Protein AF-A0A940VDZ3-F1 (afdb_monomer_lite)

Secondary structure (DSSP, 8-state):
--SHHHHHHHHHHHHHHHHHHHHHHHHHHHHHH-SBSSGGGTTS--BHHHHHHHH-S-SEEEE-TTS-EEEEEEEPBP-TTS-SS-TTHHHHHHHSTTTIIIIIHHHHHHHHHHT-EEEEEEE-TTSBEEEEEETTS-HHHHHHHHHHHHHHHHHHHHHTT--S-HHHHHHHHHHHHHHHHHHTTPPPPHHHHHHHHHHHHHHHHHHTTSS-HHHHHHHHHHHHHSSTT-----

pLDDT: mean 80.1, std 19.49, range [39.47, 98.5]

Foldseek 3Di:
DPPPVVVVVVVVVVVVVVVVLVVLVVVLLVLLQAFAQDPVVCVPDFFQVSNCVRANAAPDWDAFPVGWIKGKHWTFHHNPLSDDDDPPSVVVCVVPPPPCSVPVSVVSSVVRSVVTWMKMFTADPVRTTQFMAGLPDDLLRQLQRNLLVLLVVLLVCLVVVVDPAQLRSLVVSLVSSVSSCRRSVHDDDPQLVVLSVVSNVLRVCVRVVVDPSVVVSVVVCVQSVPGHRPDDDD

Structure (mmCIF, N/CA/C/O backbone):
data_AF-A0A940VDZ3-F1
#
_entry.id   AF-A0A940VDZ3-F1
#
loop_
_atom_site.group_PDB
_atom_site.id
_atom_site.type_symbol
_atom_site.label_atom_id
_atom_site.label_alt_id
_atom_site.label_comp_id
_atom_site.label_asym_id
_atom_site.label_entity_id
_atom_site.label_seq_id
_atom_site.pdbx_PDB_ins_code
_atom_site.Cartn_x
_atom_site.Cartn_y
_atom_site.Cartn_z
_atom_site.occupancy
_atom_site.B_iso_or_equiv
_atom_site.auth_seq_id
_atom_site.auth_comp_id
_atom_site.auth_asym_id
_atom_site.auth_atom_id
_atom_site.pdbx_PDB_model_num
ATOM 1 N N . MET A 1 1 ? -32.949 1.996 73.716 1.00 46.81 1 MET A N 1
ATOM 2 C CA . MET A 1 1 ? -32.029 1.213 72.857 1.00 46.81 1 MET A CA 1
ATOM 3 C C . MET A 1 1 ? -32.605 1.121 71.441 1.00 46.81 1 MET A C 1
ATOM 5 O O . MET A 1 1 ? -33.377 0.215 71.168 1.00 46.81 1 MET A O 1
ATOM 9 N N . LYS A 1 2 ? -32.333 2.095 70.560 1.00 49.31 2 LYS A N 1
ATOM 10 C CA . LYS A 1 2 ? -32.812 2.082 69.154 1.00 49.31 2 LYS A CA 1
ATOM 11 C C . LYS A 1 2 ? -31.815 2.691 68.151 1.00 49.31 2 LYS A C 1
ATOM 13 O O . LYS A 1 2 ? -32.083 2.701 66.961 1.00 49.31 2 LYS A O 1
ATOM 18 N N . THR A 1 3 ? -30.657 3.152 68.618 1.00 50.66 3 THR A N 1
ATOM 19 C CA . THR A 1 3 ? -29.733 4.027 67.879 1.00 50.66 3 THR A CA 1
ATOM 20 C C . THR A 1 3 ? -28.573 3.315 67.178 1.00 50.66 3 THR A C 1
ATOM 22 O O . THR A 1 3 ? -27.819 3.965 66.469 1.00 50.66 3 THR A O 1
ATOM 25 N N . THR A 1 4 ? -28.411 1.997 67.329 1.00 52.47 4 THR A N 1
ATOM 26 C CA . THR A 1 4 ? -27.250 1.265 66.782 1.00 52.47 4 THR A CA 1
ATOM 27 C C . THR A 1 4 ? -27.484 0.597 65.422 1.00 52.47 4 THR A C 1
ATOM 29 O O . THR A 1 4 ? -26.517 0.280 64.737 1.00 52.47 4 THR A O 1
ATOM 32 N N . ARG A 1 5 ? -28.738 0.398 64.981 1.00 46.31 5 ARG A N 1
ATOM 33 C CA . ARG A 1 5 ? -29.037 -0.262 63.688 1.00 46.31 5 ARG A CA 1
ATOM 34 C C . ARG A 1 5 ? -29.037 0.676 62.477 1.00 46.31 5 ARG A C 1
ATOM 36 O O . ARG A 1 5 ? -28.741 0.218 61.378 1.00 46.31 5 ARG A O 1
ATOM 43 N N . GLU A 1 6 ? -29.348 1.960 62.648 1.00 48.50 6 GLU A N 1
ATOM 44 C CA . GLU A 1 6 ? -29.371 2.918 61.528 1.00 48.50 6 GLU A CA 1
ATOM 45 C C . GLU A 1 6 ? -27.965 3.337 61.091 1.00 48.50 6 GLU A C 1
ATOM 47 O O . GLU A 1 6 ? -27.692 3.431 59.896 1.00 48.50 6 GLU A O 1
ATOM 52 N N . THR A 1 7 ? -27.032 3.466 62.034 1.00 49.00 7 THR A N 1
ATOM 53 C CA . THR A 1 7 ? -25.627 3.775 61.742 1.00 49.00 7 THR A CA 1
ATOM 54 C C . THR A 1 7 ? -24.976 2.662 60.922 1.00 49.00 7 THR A C 1
ATOM 56 O O . THR A 1 7 ? -24.326 2.936 59.919 1.00 49.00 7 THR A O 1
ATOM 59 N N . GLN A 1 8 ? -25.211 1.394 61.273 1.00 46.44 8 GLN A N 1
ATOM 60 C CA . GLN A 1 8 ? -24.611 0.242 60.585 1.00 46.44 8 GLN A CA 1
ATOM 61 C C . GLN A 1 8 ? -25.082 0.088 59.124 1.00 46.44 8 GLN A C 1
ATOM 63 O O . GLN A 1 8 ? -24.306 -0.322 58.262 1.00 46.44 8 GLN A O 1
ATOM 68 N N . ARG A 1 9 ? -26.339 0.451 58.832 1.00 49.03 9 ARG A N 1
ATOM 69 C CA . ARG A 1 9 ? -26.922 0.394 57.480 1.00 49.03 9 ARG A CA 1
ATOM 70 C C . ARG A 1 9 ? -26.403 1.518 56.578 1.00 49.03 9 ARG A C 1
ATOM 72 O O . ARG A 1 9 ? -26.206 1.287 55.389 1.00 49.03 9 ARG A O 1
ATOM 79 N N . GLY A 1 10 ? -26.129 2.691 57.155 1.00 47.88 10 GLY A N 1
ATOM 80 C CA . GLY A 1 10 ? -25.453 3.793 56.470 1.00 47.88 10 GLY A CA 1
ATOM 81 C C . GLY A 1 10 ? -24.039 3.407 56.039 1.00 47.88 10 GLY A C 1
ATOM 82 O O . GLY A 1 10 ? -23.724 3.492 54.860 1.00 47.88 10 GLY A O 1
ATOM 83 N N . TRP A 1 11 ? -23.224 2.874 56.958 1.00 43.16 11 TRP A N 1
ATOM 84 C CA . TRP A 1 11 ? -21.845 2.466 56.656 1.00 43.16 11 TRP A CA 1
ATOM 85 C C . TRP A 1 11 ? -21.749 1.405 55.550 1.00 43.16 11 TRP A C 1
ATOM 87 O O . TRP A 1 11 ? -20.891 1.522 54.681 1.00 43.16 11 TRP A O 1
ATOM 97 N N . LEU A 1 12 ? -22.640 0.409 55.529 1.00 45.97 12 LEU A N 1
ATOM 98 C CA . LEU A 1 12 ? -22.657 -0.627 54.484 1.00 45.97 12 LEU A CA 1
ATOM 99 C C . LEU A 1 12 ? -23.002 -0.077 53.091 1.00 45.97 12 LEU A C 1
ATOM 101 O O . LEU A 1 12 ? -22.416 -0.520 52.105 1.00 45.97 12 LEU A O 1
ATOM 105 N N . LEU A 1 13 ? -23.910 0.899 53.001 1.00 49.81 13 LEU A N 1
ATOM 106 C CA . LEU A 1 13 ? -24.238 1.558 51.732 1.00 49.81 13 LEU A CA 1
ATOM 107 C C . LEU A 1 13 ? -23.087 2.445 51.247 1.00 49.81 13 LEU A C 1
ATOM 109 O O . LEU A 1 13 ? -22.754 2.411 50.065 1.00 49.81 13 LEU A O 1
ATOM 113 N N . THR A 1 14 ? -22.435 3.182 52.149 1.00 51.31 14 THR A N 1
ATOM 114 C CA . THR A 1 14 ? -21.296 4.038 51.793 1.00 51.31 14 THR A CA 1
ATOM 115 C C . THR A 1 14 ? -20.082 3.210 51.372 1.00 51.31 14 THR A C 1
ATOM 117 O O . THR A 1 14 ? -19.488 3.490 50.336 1.00 51.31 14 THR A O 1
ATOM 120 N N . PHE A 1 15 ? -19.741 2.147 52.109 1.00 49.81 15 PHE A N 1
ATOM 121 C CA . PHE A 1 15 ? -18.658 1.239 51.717 1.00 49.81 15 PHE A CA 1
ATOM 122 C C . PHE A 1 15 ? -18.985 0.495 50.417 1.00 49.81 15 PHE A C 1
ATOM 124 O O . PHE A 1 15 ? -18.123 0.404 49.547 1.00 49.81 15 PHE A O 1
ATOM 131 N N . GLY A 1 16 ? -20.226 0.034 50.228 1.00 42.62 16 GLY A N 1
ATOM 132 C CA . GLY A 1 16 ? -20.662 -0.578 48.970 1.00 42.62 16 GLY A CA 1
ATOM 133 C C . GLY A 1 16 ? -20.510 0.364 47.772 1.00 42.62 16 GLY A C 1
ATOM 134 O O . GLY A 1 16 ? -19.952 -0.032 46.751 1.00 42.62 16 GLY A O 1
ATOM 135 N N . ALA A 1 17 ? -20.912 1.630 47.919 1.00 49.34 17 ALA A N 1
ATOM 136 C CA . ALA A 1 17 ? -20.766 2.650 46.881 1.00 49.34 17 ALA A CA 1
ATOM 137 C C . ALA A 1 17 ? -19.295 2.995 46.584 1.00 49.34 17 ALA A C 1
ATOM 139 O O . ALA A 1 17 ? -18.925 3.113 45.419 1.00 49.34 17 ALA A O 1
ATOM 140 N N . ILE A 1 18 ? -18.439 3.096 47.610 1.00 51.28 18 ILE A N 1
ATOM 141 C CA . ILE A 1 18 ? -16.998 3.360 47.446 1.00 51.28 18 ILE A CA 1
ATOM 142 C C . ILE A 1 18 ? -16.302 2.194 46.736 1.00 51.28 18 ILE A C 1
ATOM 144 O O . ILE A 1 18 ? -15.488 2.413 45.844 1.00 51.28 18 ILE A O 1
ATOM 148 N N . THR A 1 19 ? -16.638 0.952 47.092 1.00 48.12 19 THR A N 1
ATOM 149 C CA . THR A 1 19 ? -16.020 -0.237 46.481 1.00 48.12 19 THR A CA 1
ATOM 150 C C . THR A 1 19 ? -16.463 -0.400 45.026 1.00 48.12 19 THR A C 1
ATOM 152 O O . THR A 1 19 ? -15.643 -0.716 44.166 1.00 48.12 19 THR A O 1
ATOM 155 N N . LEU A 1 20 ? -17.737 -0.117 44.728 1.00 47.78 20 LEU A N 1
ATOM 156 C CA . LEU A 1 20 ? -18.254 -0.097 43.361 1.00 47.78 20 LEU A CA 1
ATOM 157 C C . LEU A 1 20 ? -17.585 1.013 42.537 1.00 47.78 20 LEU A C 1
ATOM 159 O O . LEU A 1 20 ? -17.135 0.755 41.427 1.00 47.78 20 LEU A O 1
ATOM 163 N N . ALA A 1 21 ? -17.438 2.218 43.094 1.00 50.31 21 ALA A N 1
ATOM 164 C CA . ALA A 1 21 ? -16.750 3.323 42.429 1.00 50.31 21 ALA A CA 1
ATOM 165 C C . ALA A 1 21 ? -15.261 3.022 42.177 1.00 50.31 21 ALA A C 1
ATOM 167 O O . ALA A 1 21 ? -14.766 3.313 41.094 1.00 50.31 21 ALA A O 1
ATOM 168 N N . ALA A 1 22 ? -14.562 2.386 43.124 1.00 51.16 22 ALA A N 1
ATOM 169 C CA . ALA A 1 22 ? -13.157 1.997 42.975 1.00 51.16 22 ALA A CA 1
ATOM 170 C C . ALA A 1 22 ? -12.951 0.863 41.953 1.00 51.16 22 ALA A C 1
ATOM 172 O O . ALA A 1 22 ? -11.985 0.875 41.193 1.00 51.16 22 ALA A O 1
ATOM 173 N N . ALA A 1 23 ? -13.866 -0.110 41.901 1.00 51.00 23 ALA A N 1
ATOM 174 C CA . ALA A 1 23 ? -13.823 -1.176 40.902 1.00 51.00 23 ALA A CA 1
ATOM 175 C C . ALA A 1 23 ? -14.130 -0.641 39.491 1.00 51.00 23 ALA A C 1
ATOM 177 O O . ALA A 1 23 ? -13.431 -0.973 38.532 1.00 51.00 23 ALA A O 1
ATOM 178 N N . VAL A 1 24 ? -15.130 0.239 39.367 1.00 52.34 24 VAL A N 1
ATOM 179 C CA . VAL A 1 24 ? -15.489 0.879 38.093 1.00 52.34 24 VAL A CA 1
ATOM 180 C C . VAL A 1 24 ? -14.385 1.837 37.631 1.00 52.34 24 VAL A C 1
ATOM 182 O O . VAL A 1 24 ? -14.063 1.850 36.442 1.00 52.34 24 VAL A O 1
ATOM 185 N N . SER A 1 25 ? -13.738 2.580 38.537 1.00 54.56 25 SER A N 1
ATOM 186 C CA . SER A 1 25 ? -12.631 3.479 38.182 1.00 54.56 25 SER A CA 1
ATOM 187 C C . SER A 1 25 ? -11.364 2.719 37.774 1.00 54.56 25 SER A C 1
ATOM 189 O O . SER A 1 25 ? -10.735 3.083 36.781 1.00 54.56 25 SER A O 1
ATOM 191 N N . GLY A 1 26 ? -11.031 1.612 38.450 1.00 53.75 26 GLY A N 1
ATOM 192 C CA . GLY A 1 26 ? -9.879 0.769 38.110 1.00 53.75 26 GLY A CA 1
ATOM 193 C C . GLY A 1 26 ? -9.980 0.145 36.714 1.00 53.75 26 GLY A C 1
ATOM 194 O O . GLY A 1 26 ? -9.047 0.251 35.916 1.00 53.75 26 GLY A O 1
ATOM 195 N N . CYS A 1 27 ? -11.133 -0.441 36.373 1.00 56.62 27 CYS A N 1
ATOM 196 C CA . CYS A 1 27 ? -11.377 -0.978 35.031 1.00 56.62 27 CYS A CA 1
ATOM 197 C C . CYS A 1 27 ? -11.412 0.125 33.963 1.00 56.62 27 CYS A C 1
ATOM 199 O O . CYS A 1 27 ? -10.853 -0.054 32.882 1.00 56.62 27 CYS A O 1
ATOM 201 N N . SER A 1 28 ? -11.999 1.285 34.273 1.00 57.34 28 SER A N 1
ATOM 202 C CA . SER A 1 28 ? -12.037 2.429 33.352 1.00 57.34 28 SER A CA 1
ATOM 203 C C . SER A 1 28 ? -10.639 2.964 33.049 1.00 57.34 28 SER A C 1
ATOM 205 O O . SER A 1 28 ? -10.342 3.293 31.903 1.00 57.34 28 SER A O 1
ATOM 207 N N . MET A 1 29 ? -9.750 3.000 34.045 1.00 59.09 29 MET A N 1
ATOM 208 C CA . MET A 1 29 ? -8.377 3.466 33.862 1.00 59.09 29 MET A CA 1
ATOM 209 C C . MET A 1 29 ? -7.524 2.474 33.062 1.00 59.09 29 MET A C 1
ATOM 211 O O . MET A 1 29 ? -6.702 2.905 32.256 1.00 59.09 29 MET A O 1
ATOM 215 N N . LEU A 1 30 ? -7.735 1.163 33.230 1.00 62.47 30 LEU A N 1
ATOM 216 C CA . LEU A 1 30 ? -7.099 0.143 32.386 1.00 62.47 30 LEU A CA 1
ATOM 217 C C . LEU A 1 30 ? -7.554 0.261 30.927 1.00 62.47 30 LEU A C 1
ATOM 219 O O . LEU A 1 30 ? -6.720 0.237 30.027 1.00 62.47 30 LEU A O 1
ATOM 223 N N . ILE A 1 31 ? -8.852 0.470 30.692 1.00 62.66 31 ILE A N 1
ATOM 224 C CA . ILE A 1 31 ? -9.397 0.689 29.345 1.00 62.66 31 ILE A CA 1
ATOM 225 C C . ILE A 1 31 ? -8.828 1.975 28.736 1.00 62.66 31 ILE A C 1
ATOM 227 O O . ILE A 1 31 ? -8.393 1.967 27.589 1.00 62.66 31 ILE A O 1
ATOM 231 N N . ALA A 1 32 ? -8.762 3.062 29.502 1.00 60.66 32 ALA A N 1
ATOM 232 C CA . ALA A 1 32 ? -8.282 4.348 29.008 1.00 60.66 32 ALA A CA 1
ATOM 233 C C . ALA A 1 32 ? -6.757 4.381 28.749 1.00 60.66 32 ALA A C 1
ATOM 235 O O . ALA A 1 32 ? -6.287 5.220 27.981 1.00 60.66 32 ALA A O 1
ATOM 236 N N . LYS A 1 33 ? -5.989 3.465 29.362 1.00 64.12 33 LYS A N 1
ATOM 237 C CA . LYS A 1 33 ? -4.564 3.218 29.062 1.00 64.12 33 LYS A CA 1
ATOM 238 C C . LYS A 1 33 ? -4.334 2.205 27.942 1.00 64.12 33 LYS A C 1
ATOM 240 O O . LYS A 1 33 ? -3.216 2.124 27.448 1.00 64.12 33 LYS A O 1
ATOM 245 N N . SER A 1 34 ? -5.344 1.416 27.586 1.00 68.19 34 SER A N 1
ATOM 246 C CA . SER A 1 34 ? -5.225 0.403 26.538 1.00 68.19 34 SER A CA 1
ATOM 247 C C . SER A 1 34 ? -5.291 1.031 25.146 1.00 68.19 34 SER A C 1
ATOM 249 O O . SER A 1 34 ? -6.009 2.011 24.942 1.00 68.19 34 SER A O 1
ATOM 251 N N . GLY A 1 35 ? -4.578 0.436 24.191 1.00 80.81 35 GLY A N 1
ATOM 252 C CA . GLY A 1 35 ? -4.544 0.892 22.805 1.00 80.81 35 GLY A CA 1
ATOM 253 C C . GLY A 1 35 ? -3.261 1.633 22.442 1.00 80.81 35 GLY A C 1
ATOM 254 O O . GLY A 1 35 ? -2.276 1.586 23.176 1.00 80.81 35 GLY A O 1
ATOM 255 N N . ILE A 1 36 ? -3.288 2.297 21.289 1.00 85.50 36 ILE A N 1
ATOM 256 C CA . ILE A 1 36 ? -2.129 3.009 20.739 1.00 85.50 36 ILE A CA 1
ATOM 257 C C . ILE A 1 36 ? -2.115 4.478 21.156 1.00 85.50 36 ILE A C 1
ATOM 259 O O . ILE A 1 36 ? -3.165 5.118 21.258 1.00 85.50 36 ILE A O 1
ATOM 263 N N . SER A 1 37 ? -0.923 5.033 21.351 1.00 80.69 37 SER A N 1
ATOM 264 C CA . SER A 1 37 ? -0.743 6.443 21.724 1.00 80.69 37 SER A CA 1
ATOM 265 C C . SER A 1 37 ? -0.913 7.397 20.536 1.00 80.69 37 SER A C 1
ATOM 267 O O . SER A 1 37 ? -1.275 8.562 20.706 1.00 80.69 37 SER A O 1
ATOM 269 N N . SER A 1 38 ? -0.662 6.905 19.320 1.00 81.88 38 SER A N 1
ATOM 270 C CA . SER A 1 38 ? -0.773 7.666 18.078 1.00 81.88 38 SER A CA 1
ATOM 271 C C . SER A 1 38 ? -0.944 6.742 16.874 1.00 81.88 38 SER A C 1
ATOM 273 O O . SER A 1 38 ? -0.575 5.572 16.924 1.00 81.88 38 SER A O 1
ATOM 275 N N . VAL A 1 39 ? -1.463 7.285 15.768 1.00 82.06 39 VAL A N 1
ATOM 276 C CA . VAL A 1 39 ? -1.636 6.546 14.503 1.00 82.06 39 VAL A CA 1
ATOM 277 C C . VAL A 1 39 ? -0.301 6.011 13.970 1.00 82.06 39 VAL A C 1
ATOM 279 O O . VAL A 1 39 ? -0.274 4.9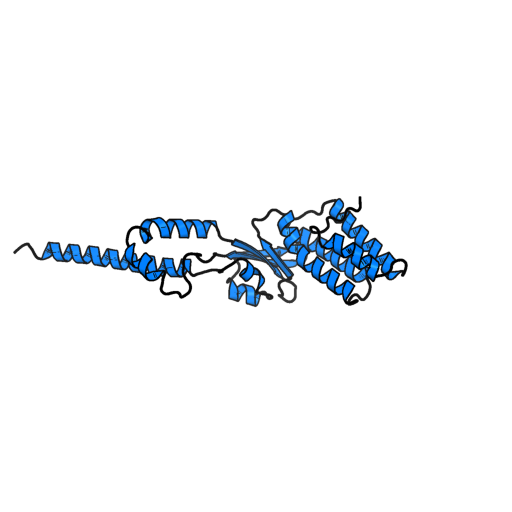14 13.434 1.00 82.06 39 VAL A O 1
ATOM 282 N N . GLY A 1 40 ? 0.821 6.700 14.209 1.00 85.88 40 GLY A N 1
ATOM 283 C CA . GLY A 1 40 ? 2.142 6.237 13.764 1.00 85.88 40 GLY A CA 1
ATOM 284 C C . GLY A 1 40 ? 2.651 4.966 14.458 1.00 85.88 40 GLY A C 1
ATOM 285 O O . GLY A 1 40 ? 3.678 4.423 14.066 1.00 85.88 40 GLY A O 1
ATOM 286 N N . GLU A 1 41 ? 1.976 4.466 15.499 1.00 88.38 41 GLU A N 1
ATOM 287 C CA . GLU A 1 41 ? 2.290 3.148 16.069 1.00 88.38 41 GLU A CA 1
ATOM 288 C C . GLU A 1 41 ? 1.766 1.989 15.213 1.00 88.38 41 GLU A C 1
ATOM 290 O O . GLU A 1 41 ? 2.286 0.882 15.324 1.00 88.38 41 GLU A O 1
ATOM 295 N N . ILE A 1 42 ? 0.785 2.249 14.343 1.00 91.06 42 ILE A N 1
ATOM 296 C CA . ILE A 1 42 ? 0.163 1.263 13.444 1.00 91.06 42 ILE A CA 1
ATOM 297 C C . ILE A 1 42 ? 1.155 0.791 12.378 1.00 91.06 42 ILE A C 1
ATOM 299 O O . ILE A 1 42 ? 1.131 -0.379 12.000 1.00 91.06 42 ILE A O 1
ATOM 303 N N . ASP A 1 43 ? 2.063 1.675 11.959 1.00 90.19 43 ASP A N 1
ATOM 304 C CA . ASP A 1 43 ? 3.053 1.417 10.908 1.00 90.19 43 ASP A CA 1
ATOM 305 C C . ASP A 1 43 ? 4.324 0.711 11.414 1.00 90.19 43 ASP A C 1
ATOM 307 O O . ASP A 1 43 ? 5.184 0.340 10.618 1.00 90.19 43 ASP A O 1
ATOM 311 N N . LYS A 1 44 ? 4.492 0.544 12.735 1.00 92.56 44 LYS A N 1
ATOM 312 C CA . LYS A 1 44 ? 5.724 -0.027 13.311 1.00 92.56 44 LYS A CA 1
ATOM 313 C C . LYS A 1 44 ? 5.893 -1.527 13.040 1.00 92.56 44 LYS A C 1
ATOM 315 O O . LYS A 1 44 ? 7.017 -1.914 12.722 1.00 92.56 44 LYS A O 1
ATOM 320 N N . PRO A 1 45 ? 4.860 -2.378 13.194 1.00 94.62 45 PRO A N 1
ATOM 321 C CA . PRO A 1 45 ? 5.000 -3.809 12.950 1.00 94.62 45 PRO A CA 1
ATOM 322 C C . PRO A 1 45 ? 5.244 -4.111 11.470 1.00 94.62 45 PRO A C 1
ATOM 324 O O . PRO A 1 45 ? 4.515 -3.635 10.601 1.00 94.62 45 PRO A O 1
ATOM 327 N N . GLN A 1 46 ? 6.233 -4.951 11.186 1.00 96.25 46 GLN A N 1
ATOM 328 C CA . GLN A 1 46 ? 6.656 -5.304 9.828 1.00 96.25 46 GLN A CA 1
ATOM 329 C C . GLN A 1 46 ? 6.312 -6.745 9.450 1.00 96.25 46 GLN A C 1
ATOM 331 O O . GLN A 1 46 ? 6.366 -7.105 8.273 1.00 96.25 46 GLN A O 1
ATOM 336 N N . THR A 1 47 ? 5.928 -7.576 10.420 1.00 97.75 47 THR A N 1
ATOM 337 C CA . THR A 1 47 ? 5.520 -8.969 10.197 1.00 97.75 47 THR A CA 1
ATOM 338 C C . THR A 1 47 ? 4.146 -9.250 10.790 1.00 97.75 47 THR A C 1
ATOM 340 O O . THR A 1 47 ? 3.705 -8.592 11.732 1.00 97.75 47 THR A O 1
ATOM 343 N N . ARG A 1 48 ? 3.450 -10.268 10.280 1.00 97.50 48 ARG A N 1
ATOM 344 C CA . ARG A 1 48 ? 2.156 -10.697 10.826 1.00 97.50 48 ARG A CA 1
ATOM 345 C C . ARG A 1 48 ? 2.229 -11.082 12.302 1.00 97.50 48 ARG A C 1
ATOM 347 O O . ARG A 1 48 ? 1.297 -10.795 13.049 1.00 97.50 48 ARG A O 1
ATOM 354 N N . ALA A 1 49 ? 3.332 -11.701 12.724 1.00 97.50 49 ALA A N 1
ATOM 355 C CA . ALA A 1 49 ? 3.565 -12.037 14.124 1.00 97.50 49 ALA A CA 1
ATOM 356 C C . ALA A 1 49 ? 3.644 -10.773 14.995 1.00 97.50 49 ALA A C 1
ATOM 358 O O . ALA A 1 49 ? 2.942 -10.691 15.998 1.00 97.50 49 ALA A O 1
ATOM 359 N N . GLU A 1 50 ? 4.406 -9.762 14.568 1.00 97.25 50 GLU A N 1
ATOM 360 C CA . GLU A 1 50 ? 4.501 -8.476 15.272 1.00 97.25 50 GLU A CA 1
ATOM 361 C C . GLU A 1 50 ? 3.160 -7.732 15.300 1.00 97.25 50 GLU A C 1
ATOM 363 O O . GLU A 1 50 ? 2.804 -7.149 16.320 1.00 97.25 50 GLU A O 1
ATOM 368 N N . VAL A 1 51 ? 2.375 -7.775 14.214 1.00 96.56 51 VAL A N 1
ATOM 369 C CA . VAL A 1 51 ? 1.027 -7.173 14.184 1.00 96.56 51 VAL A CA 1
ATOM 370 C C . VAL A 1 51 ? 0.122 -7.837 15.227 1.00 96.56 51 VAL A C 1
ATOM 372 O O . VAL A 1 51 ? -0.615 -7.150 15.934 1.00 96.56 51 VAL A O 1
ATOM 375 N N . ARG A 1 52 ? 0.178 -9.167 15.354 1.00 96.50 52 ARG A N 1
ATOM 376 C CA . ARG A 1 52 ? -0.599 -9.915 16.355 1.00 96.50 52 ARG A CA 1
ATOM 377 C C . ARG A 1 52 ? -0.114 -9.679 17.778 1.00 96.50 52 ARG A C 1
ATOM 379 O O . ARG A 1 52 ? -0.937 -9.583 18.680 1.00 96.50 52 ARG A O 1
ATOM 386 N N . GLU A 1 53 ? 1.192 -9.556 17.984 1.00 94.19 53 GLU A N 1
ATOM 387 C CA . GLU A 1 53 ? 1.756 -9.187 19.283 1.00 94.19 53 GLU A CA 1
ATOM 388 C C . GLU A 1 53 ? 1.314 -7.775 19.696 1.00 94.19 53 GLU A C 1
ATOM 390 O O . GLU A 1 53 ? 0.896 -7.565 20.834 1.00 94.19 53 GLU A O 1
ATOM 395 N N . ALA A 1 54 ? 1.342 -6.822 18.760 1.00 92.06 54 ALA A N 1
ATOM 396 C CA . ALA A 1 54 ? 1.001 -5.428 19.020 1.00 92.06 54 ALA A CA 1
ATOM 397 C C . ALA A 1 54 ? -0.508 -5.195 19.205 1.00 92.06 54 ALA A C 1
ATOM 399 O O . ALA A 1 54 ? -0.909 -4.401 20.058 1.00 92.06 54 ALA A O 1
ATOM 400 N N . PHE A 1 55 ? -1.351 -5.858 18.407 1.00 93.44 55 PHE A N 1
ATOM 401 C CA . PHE A 1 55 ? -2.780 -5.529 18.303 1.00 93.44 55 PHE A CA 1
ATOM 402 C C . PHE A 1 55 ? -3.726 -6.704 18.572 1.00 93.44 55 PHE A C 1
ATOM 404 O O . PHE A 1 55 ? -4.941 -6.521 18.532 1.00 93.44 55 PHE A O 1
ATOM 411 N N . GLY A 1 56 ? -3.199 -7.892 18.869 1.00 93.75 56 GLY A N 1
ATOM 412 C CA . GLY A 1 56 ? -3.978 -9.101 19.116 1.00 93.75 56 GLY A CA 1
ATOM 413 C C . GLY A 1 56 ? -4.419 -9.842 17.850 1.00 93.75 56 GLY A C 1
ATOM 414 O O . GLY A 1 56 ? -4.032 -9.533 16.713 1.00 93.75 56 GLY A O 1
ATOM 415 N N . GLU A 1 57 ? -5.246 -10.865 18.063 1.00 96.12 57 GLU A N 1
ATOM 416 C CA . GLU A 1 57 ? -5.862 -11.636 16.982 1.00 96.12 57 GLU A CA 1
ATOM 417 C C . GLU A 1 57 ? -6.772 -10.750 16.114 1.00 96.12 57 GLU A C 1
ATOM 419 O O . GLU A 1 57 ? -7.345 -9.777 16.612 1.00 96.12 57 GLU A O 1
ATOM 424 N N . PRO A 1 58 ? -6.878 -11.040 14.807 1.00 96.88 58 PRO A N 1
ATOM 425 C CA . PRO A 1 58 ? -7.683 -10.233 13.904 1.00 96.88 58 PRO A CA 1
ATOM 426 C C . PRO A 1 58 ? -9.181 -10.366 14.195 1.00 96.88 58 PRO A C 1
ATOM 428 O O . PRO A 1 58 ? -9.659 -11.444 14.548 1.00 96.88 58 PRO A O 1
ATOM 431 N N . ASP A 1 59 ? -9.930 -9.284 13.972 1.00 96.69 59 ASP A N 1
ATOM 432 C CA . ASP A 1 59 ? -11.399 -9.310 14.029 1.00 96.69 59 ASP A CA 1
ATOM 433 C C . ASP A 1 59 ? -11.973 -10.103 12.846 1.00 96.69 59 ASP A C 1
ATOM 435 O O . ASP A 1 59 ? -12.980 -10.798 12.962 1.00 96.69 59 ASP A O 1
ATOM 439 N N . GLU A 1 60 ? -11.317 -9.984 11.691 1.00 97.56 60 GLU A N 1
ATOM 440 C CA . GLU A 1 60 ? -11.701 -10.621 10.438 1.00 97.56 60 GLU A CA 1
ATOM 441 C C . GLU A 1 60 ? -10.442 -10.968 9.641 1.00 97.56 60 GLU A C 1
ATOM 443 O O . GLU A 1 60 ? -9.474 -10.202 9.605 1.00 97.56 60 GLU A O 1
ATOM 448 N N . THR A 1 61 ? -10.455 -12.132 8.997 1.00 97.69 61 THR A N 1
ATOM 449 C CA . THR A 1 61 ? -9.428 -12.547 8.038 1.00 97.69 61 THR A CA 1
ATOM 450 C C . THR A 1 61 ? -10.096 -12.808 6.700 1.00 97.69 61 THR A C 1
ATOM 452 O O . THR A 1 61 ? -11.064 -13.562 6.631 1.00 97.69 61 THR A O 1
ATOM 455 N N . ASP A 1 62 ? -9.563 -12.192 5.655 1.00 97.06 62 ASP A N 1
ATOM 456 C CA . ASP A 1 62 ? -10.044 -12.282 4.282 1.00 97.06 62 ASP A CA 1
ATOM 457 C C . ASP A 1 62 ? -8.863 -12.568 3.341 1.00 97.06 62 ASP A C 1
ATOM 459 O O . ASP A 1 62 ? -7.703 -12.650 3.765 1.00 97.06 62 ASP A O 1
ATOM 463 N N . THR A 1 63 ? -9.141 -12.767 2.059 1.00 97.19 63 THR A N 1
ATOM 464 C CA . THR A 1 63 ? -8.123 -13.041 1.042 1.00 97.19 63 THR A CA 1
ATOM 465 C C . THR A 1 63 ? -8.338 -12.144 -0.172 1.00 97.19 63 THR A C 1
ATOM 467 O O . THR A 1 63 ? -9.416 -12.116 -0.761 1.00 97.19 63 THR A O 1
ATOM 470 N N . CYS A 1 64 ? -7.295 -11.409 -0.561 1.00 96.12 64 CYS A N 1
ATOM 471 C CA . CYS A 1 64 ? -7.272 -10.650 -1.806 1.00 96.12 64 CYS A CA 1
ATOM 472 C C . CYS A 1 64 ? -7.503 -11.587 -3.016 1.00 96.12 64 CYS A C 1
ATOM 474 O O . CYS A 1 64 ? -7.166 -12.772 -2.954 1.00 96.12 64 CYS A O 1
ATOM 476 N N . PRO A 1 65 ? -7.957 -11.077 -4.176 1.00 95.75 65 PRO A N 1
ATOM 477 C CA . PRO A 1 65 ? -8.092 -11.887 -5.393 1.00 95.75 65 PRO A CA 1
ATOM 478 C C . PRO A 1 65 ? -6.790 -12.555 -5.874 1.00 95.75 65 PRO A C 1
ATOM 480 O O . PRO A 1 65 ? -6.839 -13.558 -6.580 1.00 95.75 65 PRO A O 1
ATOM 483 N N . ASP A 1 66 ? -5.632 -12.006 -5.500 1.00 93.12 66 ASP A N 1
ATOM 484 C CA . ASP A 1 66 ? -4.296 -12.541 -5.798 1.00 93.12 66 ASP A CA 1
ATOM 485 C C . ASP A 1 66 ? -3.808 -13.592 -4.775 1.00 93.12 66 ASP A C 1
ATOM 487 O O . ASP A 1 66 ? -2.691 -14.093 -4.892 1.00 93.12 66 ASP A O 1
ATOM 491 N N . GLY A 1 67 ? -4.637 -13.949 -3.786 1.00 96.25 67 GLY A N 1
ATOM 492 C CA . GLY A 1 67 ? -4.338 -14.952 -2.761 1.00 96.25 67 GLY A CA 1
ATOM 493 C C . GLY A 1 67 ? -3.667 -14.410 -1.495 1.00 96.25 67 GLY A C 1
ATOM 494 O O . GLY A 1 67 ? -3.396 -15.190 -0.582 1.00 96.25 67 GLY A O 1
ATOM 495 N N . ARG A 1 68 ? -3.394 -13.102 -1.403 1.00 97.25 68 ARG A N 1
ATOM 496 C CA . ARG A 1 68 ? -2.786 -12.501 -0.203 1.00 97.25 68 ARG A CA 1
ATOM 497 C C . ARG A 1 68 ? -3.755 -12.447 0.965 1.00 97.25 68 ARG A C 1
ATOM 499 O O . ARG A 1 68 ? -4.940 -12.173 0.794 1.00 97.25 68 ARG A O 1
ATOM 506 N N . ILE A 1 69 ? -3.226 -12.653 2.165 1.00 97.88 69 ILE A N 1
ATOM 507 C CA . ILE A 1 69 ? -4.008 -12.597 3.399 1.00 97.88 69 ILE A CA 1
ATOM 508 C C . ILE A 1 69 ? -4.235 -11.136 3.780 1.00 97.88 69 ILE A C 1
ATOM 510 O O . ILE A 1 69 ? -3.294 -10.339 3.806 1.00 97.88 69 ILE A O 1
ATOM 514 N N . VAL A 1 70 ? -5.480 -10.815 4.126 1.00 98.12 70 VAL A N 1
ATOM 515 C CA . VAL A 1 70 ? -5.884 -9.519 4.672 1.00 98.12 70 VAL A CA 1
ATOM 516 C C . VAL A 1 70 ? -6.429 -9.740 6.073 1.00 98.12 70 VAL A C 1
ATOM 518 O O . VAL A 1 70 ? -7.396 -10.475 6.252 1.00 98.12 70 VAL A O 1
ATOM 521 N N . GLU A 1 71 ? -5.845 -9.093 7.074 1.00 98.50 71 GLU A N 1
ATOM 522 C CA . GLU A 1 71 ? -6.371 -9.128 8.441 1.00 98.50 71 GLU A CA 1
ATOM 523 C C . GLU A 1 71 ? -6.854 -7.747 8.867 1.00 98.50 71 GLU A C 1
ATOM 525 O O . GLU A 1 71 ? -6.101 -6.773 8.808 1.00 98.50 71 GLU A O 1
ATOM 530 N N . ARG A 1 72 ? -8.103 -7.670 9.334 1.00 97.94 72 ARG A N 1
ATOM 531 C CA . ARG A 1 72 ? -8.730 -6.430 9.804 1.00 97.94 72 ARG A CA 1
ATOM 532 C C . ARG A 1 72 ? -8.766 -6.385 11.321 1.00 97.94 72 ARG A C 1
ATOM 534 O O . ARG A 1 72 ? -8.991 -7.404 11.976 1.00 97.94 72 ARG A O 1
ATOM 541 N N . ARG A 1 73 ? -8.548 -5.192 11.873 1.00 96.38 73 ARG A N 1
ATOM 542 C CA . ARG A 1 73 ? -8.571 -4.943 13.317 1.00 96.38 73 ARG A CA 1
ATOM 543 C C . ARG A 1 73 ? -9.205 -3.610 13.661 1.00 96.38 73 ARG A C 1
ATOM 545 O O . ARG A 1 73 ? -9.023 -2.606 12.968 1.00 96.38 73 ARG A O 1
ATOM 552 N N . THR A 1 74 ? -9.867 -3.616 14.804 1.00 94.81 74 THR A N 1
ATOM 553 C CA . THR A 1 74 ? -10.459 -2.470 15.469 1.00 94.81 74 THR A CA 1
ATOM 554 C C . THR A 1 74 ? -9.587 -2.090 16.657 1.00 94.81 74 THR A C 1
ATOM 556 O O . THR A 1 74 ? -9.611 -2.721 17.713 1.00 94.81 74 THR A O 1
ATOM 559 N N . ILE A 1 75 ? -8.813 -1.027 16.492 1.00 91.62 75 ILE A N 1
ATOM 560 C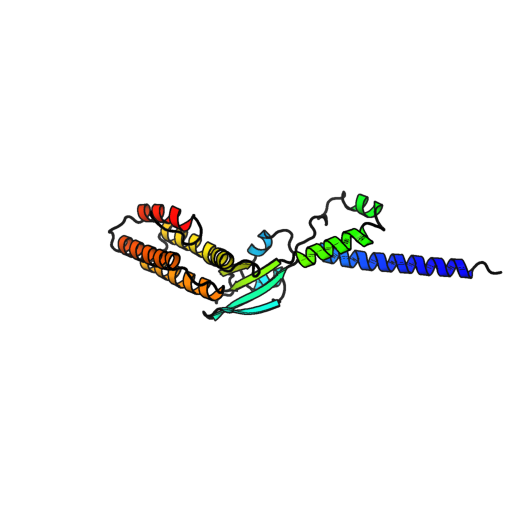 CA . ILE A 1 75 ? -7.807 -0.593 17.453 1.00 91.62 75 ILE A CA 1
ATOM 561 C C . ILE A 1 75 ? -8.339 0.591 18.249 1.00 91.62 75 ILE A C 1
ATOM 563 O O . ILE A 1 75 ? -8.823 1.582 17.701 1.00 91.62 75 ILE A O 1
ATOM 567 N N . ARG A 1 76 ? -8.231 0.501 19.574 1.00 87.50 76 ARG A N 1
ATOM 568 C CA . ARG A 1 76 ? -8.519 1.630 20.459 1.00 87.50 76 ARG A CA 1
ATOM 569 C C . ARG A 1 76 ? -7.362 2.619 20.448 1.00 87.50 76 ARG A C 1
ATOM 571 O O . ARG A 1 76 ? -6.199 2.223 20.483 1.00 87.50 76 ARG A O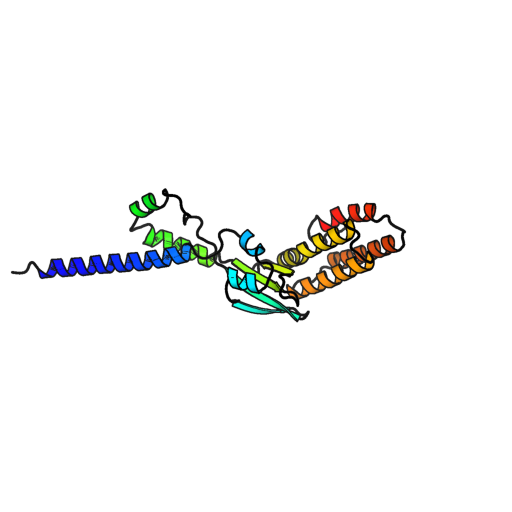 1
ATOM 578 N N . GLN A 1 77 ? -7.693 3.904 20.455 1.00 81.31 77 GLN A N 1
ATOM 579 C CA . GLN A 1 77 ? -6.730 4.947 20.786 1.00 81.31 77 GLN A CA 1
ATOM 580 C C . GLN A 1 77 ? -6.697 5.156 22.296 1.00 81.31 77 GLN A C 1
ATOM 582 O O . GLN A 1 77 ? -7.740 5.168 22.958 1.00 81.31 77 GLN A O 1
ATOM 587 N N . GLN A 1 78 ? -5.494 5.352 22.827 1.00 78.56 78 GLN A N 1
ATOM 588 C CA . GLN A 1 78 ? -5.302 5.720 24.216 1.00 78.56 78 GLN A CA 1
ATOM 589 C C . GLN A 1 78 ? -5.948 7.086 24.483 1.00 78.56 78 GLN A C 1
ATOM 591 O O . GLN A 1 78 ? -5.881 8.016 23.675 1.00 78.56 78 GLN A O 1
ATOM 596 N N . ALA A 1 79 ? -6.537 7.231 25.665 1.00 68.06 79 ALA A N 1
ATOM 597 C CA . ALA A 1 79 ? -7.022 8.512 26.135 1.00 68.06 79 ALA A CA 1
ATOM 598 C C . ALA A 1 79 ? -5.877 9.523 26.281 1.00 68.06 79 ALA A C 1
ATOM 600 O O . ALA A 1 79 ? -5.028 9.375 27.157 1.00 68.06 79 ALA A O 1
ATOM 601 N N . SER A 1 80 ? -5.895 10.602 25.496 1.00 64.19 80 SER A N 1
ATOM 602 C CA . SER A 1 80 ? -4.865 11.655 25.547 1.00 64.19 80 SER A CA 1
ATOM 603 C C . SER A 1 80 ? -4.749 12.353 26.910 1.00 64.19 80 SER A C 1
ATOM 605 O O . SER A 1 80 ? -3.697 12.886 27.249 1.00 64.19 80 SER A O 1
ATOM 607 N N . TRP A 1 81 ? -5.816 12.332 27.715 1.00 60.91 81 TRP A N 1
ATOM 608 C CA . TRP A 1 81 ? -5.842 12.877 29.077 1.00 60.91 81 TRP A CA 1
ATOM 609 C C . TRP A 1 81 ? -5.356 11.886 30.145 1.00 60.91 81 TRP A C 1
ATOM 611 O O . TRP A 1 81 ? -5.207 12.262 31.309 1.00 60.91 81 TRP A O 1
ATOM 621 N N . VAL A 1 82 ? -5.100 10.624 29.786 1.00 57.75 82 VAL A N 1
ATOM 622 C CA . VAL A 1 82 ? -4.529 9.639 30.706 1.00 57.75 82 VAL A CA 1
ATOM 623 C C . VAL A 1 82 ? -3.017 9.788 30.706 1.00 57.75 82 VAL A C 1
ATOM 625 O O . VAL A 1 82 ? -2.296 9.240 29.877 1.00 57.75 82 VAL A O 1
ATOM 628 N N . CYS A 1 83 ? -2.549 10.567 31.674 1.00 53.25 83 CYS A N 1
ATOM 629 C CA . CYS A 1 83 ? -1.156 10.955 31.806 1.00 53.25 83 CYS A CA 1
ATOM 630 C C . CYS A 1 83 ? -0.252 9.728 32.006 1.00 53.25 83 CYS A C 1
ATOM 632 O O . CYS A 1 83 ? -0.366 8.990 32.992 1.00 53.25 83 CYS A O 1
ATOM 634 N N . GLN A 1 84 ? 0.679 9.530 31.073 1.00 45.66 84 GLN A N 1
ATOM 635 C CA . GLN A 1 84 ? 1.812 8.630 31.242 1.00 45.66 84 GLN A CA 1
ATOM 636 C C . GLN A 1 84 ? 2.837 9.315 32.168 1.00 45.66 84 GLN A C 1
ATOM 638 O O . GLN A 1 84 ? 3.706 10.055 31.728 1.00 45.66 84 GLN A O 1
ATOM 643 N N . GLY A 1 85 ? 2.708 9.120 33.482 1.00 45.50 85 GLY A N 1
ATOM 644 C CA . GLY A 1 85 ? 3.846 9.259 34.400 1.00 45.50 85 GLY A CA 1
ATOM 645 C C . GLY A 1 85 ? 4.241 10.649 34.924 1.00 45.50 85 GLY A C 1
ATOM 646 O O . GLY A 1 85 ? 5.311 10.742 35.517 1.00 45.50 85 GLY A O 1
ATOM 647 N N . SER A 1 86 ? 3.429 11.707 34.813 1.00 39.47 86 SER A N 1
ATOM 648 C CA . SER A 1 86 ? 3.708 12.974 35.520 1.00 39.47 86 SER A CA 1
ATOM 649 C C . SER A 1 86 ? 2.745 13.214 36.688 1.00 39.47 86 SER A C 1
ATOM 651 O O . SER A 1 86 ? 1.525 13.071 36.586 1.00 39.47 86 SER A O 1
ATOM 653 N N . SER A 1 87 ? 3.320 13.589 37.827 1.00 43.66 87 SER A N 1
ATOM 654 C CA . SER A 1 87 ? 2.708 13.828 39.142 1.00 43.66 87 SER A CA 1
ATOM 655 C C . SER A 1 87 ? 1.637 14.935 39.196 1.00 43.66 87 SER A C 1
ATOM 657 O O . SER A 1 87 ? 1.154 15.250 40.277 1.00 43.66 87 SER A O 1
ATOM 659 N N . GLY A 1 88 ? 1.228 15.512 38.059 1.00 42.59 88 GLY A N 1
ATOM 660 C CA . GLY A 1 88 ? 0.294 16.643 37.996 1.00 42.59 88 GLY A CA 1
ATOM 661 C C . GLY A 1 88 ? -1.176 16.281 37.757 1.00 42.59 88 GLY A C 1
ATOM 662 O O . GLY A 1 88 ? -2.059 17.046 38.134 1.00 42.59 88 GLY A O 1
ATOM 663 N N . CYS A 1 89 ? -1.480 15.121 37.165 1.00 48.38 89 CYS A N 1
ATOM 664 C CA . CYS A 1 89 ? -2.870 14.780 36.815 1.00 48.38 89 CYS A CA 1
ATOM 665 C C . CYS A 1 89 ? -3.646 14.126 37.969 1.00 48.38 89 CYS A C 1
ATOM 667 O O . CYS A 1 89 ? -4.869 14.243 38.043 1.00 48.38 89 CYS A O 1
ATOM 669 N N . GLY A 1 90 ? -2.942 13.471 38.898 1.00 45.75 90 GLY A N 1
ATOM 670 C CA . GLY A 1 90 ? -3.556 12.791 40.040 1.00 45.75 90 GLY A CA 1
ATOM 671 C C . GLY A 1 90 ? -4.213 13.750 41.035 1.00 45.75 90 GLY A C 1
ATOM 672 O O . GLY A 1 90 ? -5.257 13.428 41.587 1.00 45.75 90 GLY A O 1
ATOM 673 N N . GLU A 1 91 ? -3.662 14.950 41.229 1.00 44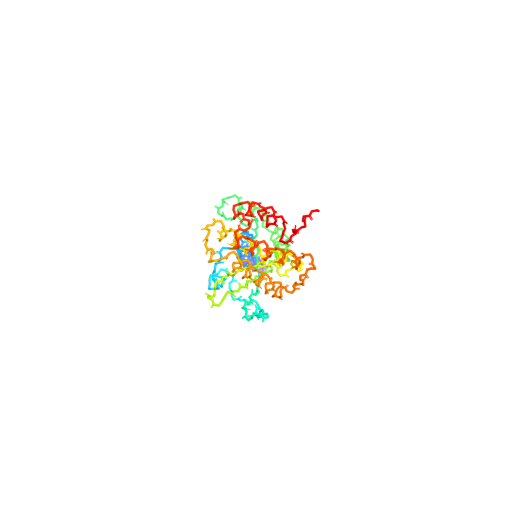.62 91 GLU A N 1
ATOM 674 C CA . GLU A 1 91 ? -4.128 15.867 42.279 1.00 44.62 91 GLU A CA 1
ATOM 675 C C . GLU A 1 91 ? -5.414 16.627 41.893 1.00 44.62 91 GLU A C 1
ATOM 677 O O . GLU A 1 91 ? -6.273 16.873 42.741 1.00 44.62 91 GLU A O 1
ATOM 682 N N . ALA A 1 92 ? -5.608 16.927 40.602 1.00 46.69 92 ALA A N 1
ATOM 683 C CA . ALA A 1 92 ? -6.859 17.492 40.080 1.00 46.69 92 ALA A CA 1
ATOM 684 C C . ALA A 1 92 ? -7.972 16.433 39.946 1.00 46.69 92 ALA A C 1
ATOM 686 O O . ALA A 1 92 ? -9.138 16.711 40.242 1.00 46.69 92 ALA A O 1
ATOM 687 N N . TYR A 1 93 ? -7.606 15.203 39.565 1.00 49.25 93 TYR A N 1
ATOM 688 C CA . TYR A 1 93 ? -8.521 14.061 39.500 1.00 49.25 93 TYR A CA 1
ATOM 689 C C . TYR A 1 93 ? -9.027 13.675 40.902 1.00 49.25 93 TYR A C 1
ATOM 691 O O . TYR A 1 93 ? -10.232 13.575 41.120 1.00 49.25 93 TYR A O 1
ATOM 699 N N . LEU A 1 94 ? -8.133 13.611 41.899 1.00 49.62 94 LEU A N 1
ATOM 700 C CA . LEU A 1 94 ? -8.488 13.347 43.302 1.00 49.62 94 LEU A CA 1
ATOM 701 C C . LEU A 1 94 ? -9.316 14.467 43.964 1.00 49.62 94 LEU A C 1
ATOM 703 O O . LEU A 1 94 ? -9.982 14.213 44.964 1.00 49.62 94 LEU A O 1
ATOM 707 N N . ARG A 1 95 ? -9.326 15.691 43.417 1.00 47.81 95 ARG A N 1
ATOM 708 C CA . ARG A 1 95 ? -10.182 16.793 43.906 1.00 47.81 95 ARG A CA 1
ATOM 709 C C . ARG A 1 95 ? -11.577 16.843 43.280 1.00 47.81 95 ARG A C 1
ATOM 711 O O . ARG A 1 95 ? -12.427 17.563 43.795 1.00 47.81 95 ARG A O 1
ATOM 718 N N . THR A 1 96 ? -11.828 16.112 42.194 1.00 49.81 96 THR A N 1
ATOM 719 C CA . THR A 1 96 ? -13.104 16.139 41.443 1.00 49.81 96 THR A CA 1
ATOM 720 C C . THR A 1 96 ? -13.871 14.811 41.476 1.00 49.81 96 THR A C 1
ATOM 722 O O . THR A 1 96 ? -14.904 14.671 40.808 1.00 49.81 96 THR A O 1
ATOM 725 N N . VAL A 1 97 ? -13.392 13.860 42.289 1.00 48.22 97 VAL A N 1
ATOM 726 C CA . VAL A 1 97 ? -13.969 12.525 42.503 1.00 48.22 97 VAL A CA 1
ATOM 727 C C . VAL A 1 97 ? -15.443 12.667 42.888 1.00 48.22 97 VAL A C 1
ATOM 729 O O . VAL A 1 97 ? -15.780 13.177 43.955 1.00 48.22 97 VAL A O 1
ATOM 732 N N . GLY A 1 98 ? -16.329 12.271 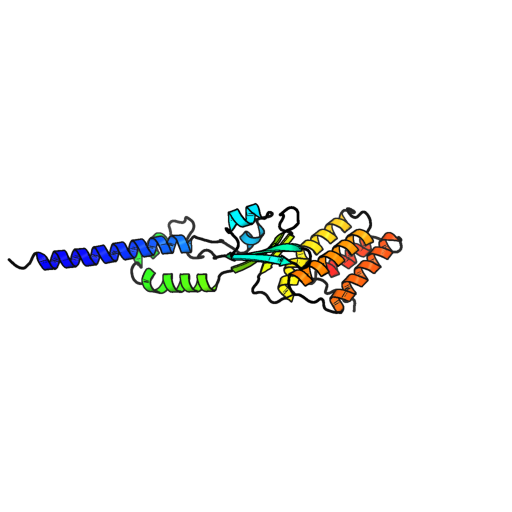41.975 1.00 49.59 98 GLY A N 1
ATOM 733 C CA . GLY A 1 98 ? -17.782 12.338 42.143 1.00 49.59 98 GLY A CA 1
ATOM 734 C C . GLY A 1 98 ? -18.529 12.824 40.900 1.00 49.59 98 GLY A C 1
ATOM 735 O O . GLY A 1 98 ? -19.478 12.176 40.479 1.00 49.59 98 GLY A O 1
ATOM 736 N N . LEU A 1 99 ? -18.094 13.921 40.268 1.00 50.62 99 LEU A N 1
ATOM 737 C CA . LEU A 1 99 ? -18.732 14.450 39.044 1.00 50.62 99 LEU A CA 1
ATOM 738 C C . LEU A 1 99 ? -17.949 14.086 37.776 1.00 50.62 99 LEU A C 1
ATOM 740 O O . LEU A 1 99 ? -18.547 13.762 36.750 1.00 50.62 99 LEU A O 1
ATOM 744 N N . PHE A 1 100 ? -16.617 14.090 37.850 1.00 51.53 100 PHE A N 1
ATOM 745 C CA . PHE A 1 100 ? -15.760 13.776 36.704 1.00 51.53 100 PHE A CA 1
ATOM 746 C C . PHE A 1 100 ? -15.869 12.297 36.299 1.00 51.53 100 PHE A C 1
ATOM 748 O O . PHE A 1 100 ? -16.029 11.989 35.119 1.00 51.53 100 PHE A O 1
ATOM 755 N N . ASP A 1 101 ? -15.895 11.394 37.283 1.00 51.97 101 ASP A N 1
ATOM 756 C CA . ASP A 1 101 ? -16.040 9.947 37.061 1.00 51.97 101 ASP A CA 1
ATOM 757 C C . ASP A 1 101 ? -17.432 9.527 36.579 1.00 51.97 101 ASP A C 1
ATOM 759 O O . ASP A 1 101 ? -17.563 8.514 35.899 1.00 51.97 101 ASP A O 1
ATOM 763 N N . VAL A 1 102 ? -18.476 10.298 36.902 1.00 57.12 102 VAL A N 1
ATOM 764 C CA . VAL A 1 102 ? -19.863 9.954 36.541 1.00 57.12 102 VAL A CA 1
ATOM 765 C C . VAL A 1 102 ? -20.253 10.511 35.172 1.00 57.12 102 VAL A C 1
ATOM 767 O O . VAL A 1 102 ? -21.004 9.863 34.449 1.00 57.12 102 VAL A O 1
ATOM 770 N N . PHE A 1 103 ? -19.742 11.686 34.785 1.00 59.28 103 PHE A N 1
ATOM 771 C CA . PHE A 1 103 ? -20.145 12.337 33.531 1.00 59.28 103 PHE A CA 1
ATOM 772 C C . PHE A 1 103 ? -19.025 12.436 32.500 1.00 59.28 103 PHE A C 1
ATOM 774 O O . PHE A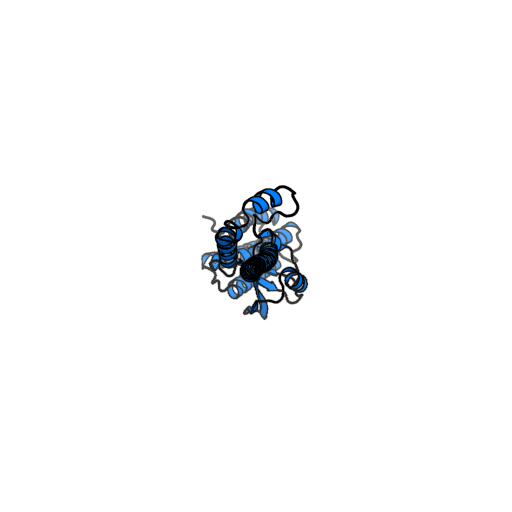 1 103 ? -19.261 12.181 31.322 1.00 59.28 103 PHE A O 1
ATOM 781 N N . VAL A 1 104 ? -17.804 12.792 32.904 1.00 64.75 104 VAL A N 1
ATOM 782 C CA . VAL A 1 104 ? -16.724 13.051 31.941 1.00 64.75 104 VAL A CA 1
ATOM 783 C C . VAL A 1 104 ? -16.104 11.744 31.465 1.00 64.75 104 VAL A C 1
ATOM 785 O O . VAL A 1 104 ? -15.986 11.542 30.259 1.00 64.75 104 VAL A O 1
ATOM 788 N N . VAL A 1 105 ? -15.760 10.832 32.378 1.00 65.62 105 VAL A N 1
ATOM 789 C CA . VAL A 1 105 ? -15.128 9.552 32.018 1.00 65.62 105 VAL A CA 1
ATOM 790 C C . VAL A 1 105 ? -16.019 8.712 31.092 1.00 65.62 105 VAL A C 1
ATOM 792 O O . VAL A 1 105 ? -15.522 8.318 30.038 1.00 65.62 105 VAL A O 1
ATOM 795 N N . PRO A 1 106 ? -17.326 8.500 31.360 1.00 67.75 106 PRO A N 1
ATOM 796 C CA . PRO A 1 106 ? -18.174 7.726 30.454 1.00 67.75 106 PRO A CA 1
ATOM 797 C C . PRO A 1 106 ? -18.344 8.382 29.082 1.00 67.75 106 PRO A C 1
ATOM 799 O O . PRO A 1 106 ? -18.300 7.687 28.073 1.00 67.75 106 PRO A O 1
ATOM 802 N N . VAL A 1 107 ? -18.478 9.714 29.017 1.00 70.06 107 VAL A N 1
ATOM 803 C CA . VAL A 1 107 ? -18.569 10.439 27.736 1.00 70.06 107 VAL A CA 1
ATOM 804 C C . VAL A 1 107 ? -17.265 10.330 26.948 1.00 70.06 107 VAL A C 1
ATOM 806 O O . VAL A 1 107 ? -17.302 10.157 25.732 1.00 70.06 107 VAL A O 1
ATOM 809 N N . GLN A 1 108 ? -16.111 10.402 27.613 1.00 68.75 108 GLN A N 1
ATOM 810 C CA . GLN A 1 108 ? -14.819 10.262 26.943 1.00 68.75 108 GLN A CA 1
ATOM 811 C C . GLN A 1 108 ? -14.555 8.825 26.494 1.00 68.75 108 GLN A C 1
ATOM 813 O O . GLN A 1 108 ? -14.119 8.630 25.364 1.00 68.75 108 GLN A O 1
ATOM 818 N N . LEU A 1 109 ? -14.879 7.825 27.317 1.00 71.12 109 LEU A N 1
ATOM 819 C CA . LEU A 1 109 ? -14.822 6.417 26.918 1.00 71.12 109 LEU A CA 1
ATOM 820 C C . LEU A 1 109 ? -15.765 6.139 25.744 1.00 71.12 109 LEU A C 1
ATOM 822 O O . LEU A 1 109 ? -15.366 5.481 24.790 1.00 71.12 109 LEU A O 1
ATOM 826 N N . TYR A 1 110 ? -16.978 6.697 25.763 1.00 72.56 110 TYR A N 1
ATOM 827 C CA . TYR A 1 110 ? -17.909 6.614 24.640 1.00 72.56 110 TYR A CA 1
ATOM 828 C C . TYR A 1 110 ? -17.315 7.231 23.369 1.00 72.56 110 TYR A C 1
ATOM 830 O O . TYR A 1 110 ? -17.346 6.606 22.314 1.00 72.56 110 TYR A O 1
ATOM 838 N N . ARG A 1 111 ? -16.717 8.426 23.457 1.00 75.50 111 ARG A N 1
ATOM 839 C CA . ARG A 1 111 ? -16.040 9.064 22.316 1.00 75.50 111 ARG A CA 1
ATOM 840 C C . ARG A 1 111 ? -14.866 8.240 21.796 1.00 75.50 111 ARG A C 1
ATOM 842 O O . ARG A 1 111 ? -14.704 8.160 20.590 1.00 75.50 111 ARG A O 1
ATOM 849 N N . MET A 1 112 ? -14.078 7.622 22.671 1.00 72.31 112 MET A N 1
ATOM 850 C CA . MET A 1 112 ? -12.961 6.753 22.275 1.00 72.31 112 MET A CA 1
ATOM 851 C C . MET A 1 112 ? -13.437 5.475 21.607 1.00 72.31 112 MET A C 1
ATOM 853 O O . MET A 1 112 ? -12.831 5.026 20.642 1.00 72.31 112 MET A O 1
ATOM 857 N N . GLU A 1 113 ? -14.543 4.915 22.087 1.00 78.19 113 GLU A N 1
ATOM 858 C CA . GLU A 1 113 ? -15.160 3.756 21.459 1.00 78.19 113 GLU A CA 1
ATOM 859 C C . GLU A 1 113 ? -15.722 4.109 20.072 1.00 78.19 113 GLU A C 1
ATOM 861 O O . GLU A 1 113 ? -15.631 3.303 19.154 1.00 78.19 113 GLU A O 1
ATOM 866 N N . GLN A 1 114 ? -16.238 5.329 19.890 1.00 78.75 114 GLN A N 1
ATOM 867 C CA . GLN A 1 114 ? -16.646 5.854 18.579 1.00 78.75 114 GLN A CA 1
ATOM 868 C C . GLN A 1 114 ? -15.450 6.225 17.683 1.00 78.75 114 GLN A C 1
ATOM 870 O O . GLN A 1 114 ? -15.566 6.182 16.465 1.00 78.75 114 GLN A O 1
ATOM 875 N N . ALA A 1 115 ? -14.306 6.579 18.273 1.00 79.19 115 ALA A N 1
ATOM 876 C CA . ALA A 1 115 ? -13.070 6.947 17.578 1.00 79.19 115 ALA A CA 1
ATOM 877 C C . ALA A 1 115 ? -12.107 5.759 17.405 1.00 79.19 115 ALA A C 1
ATOM 879 O O . ALA A 1 115 ? -10.899 5.947 17.240 1.00 79.19 115 ALA A O 1
ATOM 880 N N . LYS A 1 116 ? -12.628 4.530 17.466 1.00 88.31 116 LYS A N 1
ATOM 881 C CA . LYS A 1 116 ? -11.854 3.332 17.155 1.00 88.31 116 LYS A CA 1
ATOM 882 C C . LYS A 1 116 ? -11.319 3.415 15.731 1.00 88.31 116 LYS A C 1
ATOM 884 O O . LYS A 1 116 ? -11.996 3.842 14.799 1.00 88.31 116 LYS A O 1
ATOM 889 N N . LEU A 1 117 ? -10.074 3.000 15.582 1.00 91.75 117 LEU A N 1
ATOM 890 C CA . LEU A 1 117 ? -9.408 2.932 14.298 1.00 91.75 117 LEU A CA 1
ATOM 891 C C . LEU A 1 117 ? -9.680 1.574 13.675 1.00 91.75 117 LEU A C 1
ATOM 893 O O . LEU A 1 117 ? -9.605 0.556 14.356 1.00 91.75 117 LEU A O 1
ATOM 897 N N . HIS A 1 118 ? -9.949 1.559 12.378 1.00 94.94 118 HIS A N 1
ATOM 898 C CA . HIS A 1 118 ? -10.234 0.336 11.645 1.00 94.94 118 HIS A CA 1
ATOM 899 C C . HIS A 1 118 ? -9.198 0.190 10.546 1.00 94.94 118 HIS A C 1
ATOM 901 O O . HIS A 1 118 ? -9.252 0.902 9.546 1.00 94.94 118 HIS A O 1
ATOM 907 N N . TYR A 1 119 ? -8.247 -0.713 10.740 1.00 96.62 119 TYR A N 1
ATOM 908 C CA . TYR A 1 119 ? -7.149 -0.916 9.803 1.00 96.62 119 TYR A CA 1
ATOM 909 C C . TYR A 1 119 ? -7.128 -2.346 9.291 1.00 96.62 119 TYR A C 1
ATOM 911 O O . TYR A 1 119 ? -7.517 -3.284 9.990 1.00 96.62 119 TYR A O 1
ATOM 919 N N . ALA A 1 120 ? -6.676 -2.489 8.053 1.00 97.69 120 ALA A N 1
ATOM 920 C CA . ALA A 1 120 ? -6.371 -3.761 7.432 1.00 97.69 120 ALA A CA 1
ATOM 921 C C . ALA A 1 120 ? -4.875 -3.825 7.138 1.00 97.69 120 ALA A C 1
ATOM 923 O O . ALA A 1 120 ? -4.317 -2.867 6.608 1.00 97.69 120 ALA A O 1
ATOM 924 N N . TRP A 1 121 ? -4.256 -4.962 7.438 1.00 98.06 121 TRP A N 1
ATOM 925 C CA . TRP A 1 121 ? -2.895 -5.292 7.023 1.00 98.06 121 TRP A CA 1
ATOM 926 C C . TRP A 1 121 ? -2.966 -6.325 5.915 1.00 98.06 121 TRP A C 1
ATOM 928 O O . TRP A 1 121 ? -3.712 -7.302 6.028 1.00 98.06 121 TRP A O 1
ATOM 938 N N . VAL A 1 122 ? -2.177 -6.114 4.866 1.00 98.00 122 VAL A N 1
ATOM 939 C CA . VAL A 1 122 ? -2.034 -7.066 3.766 1.00 98.00 122 VAL A CA 1
ATOM 940 C C . VAL A 1 122 ? -0.636 -7.655 3.803 1.00 98.00 122 VAL A C 1
ATOM 942 O O . VAL A 1 122 ? 0.358 -6.923 3.831 1.00 98.00 122 VAL A O 1
ATOM 945 N N . TYR A 1 123 ? -0.569 -8.983 3.802 1.00 97.69 123 TYR A N 1
ATOM 946 C CA . TYR A 1 123 ? 0.680 -9.717 3.973 1.00 97.69 123 TYR A CA 1
ATOM 947 C C . TYR A 1 123 ? 1.161 -10.351 2.672 1.00 97.69 123 TYR A C 1
ATOM 949 O O . TYR A 1 123 ? 0.371 -10.787 1.829 1.00 97.69 123 TYR A O 1
ATOM 957 N N . GLY A 1 124 ? 2.481 -10.420 2.533 1.00 95.19 124 GLY A N 1
ATOM 958 C CA . GLY A 1 124 ? 3.144 -11.234 1.527 1.00 95.19 124 GLY A CA 1
ATOM 959 C C . GLY A 1 124 ? 3.133 -12.713 1.906 1.00 95.19 124 GLY A C 1
ATOM 960 O O . GLY A 1 124 ? 2.785 -13.094 3.022 1.00 95.19 124 GLY A O 1
ATOM 961 N N . SER A 1 125 ? 3.568 -13.564 0.976 1.00 94.44 125 SER A N 1
ATOM 962 C CA . SER A 1 125 ? 3.740 -15.003 1.225 1.00 94.44 125 SER A CA 1
ATOM 963 C C . SER A 1 125 ? 4.806 -15.320 2.280 1.00 94.44 125 SER A C 1
ATOM 965 O O . SER A 1 125 ? 4.862 -16.433 2.787 1.00 94.44 125 SER A O 1
ATOM 967 N N . ASP A 1 126 ? 5.679 -14.359 2.574 1.00 96.00 126 ASP A N 1
ATOM 968 C CA . ASP A 1 126 ? 6.710 -14.407 3.610 1.00 96.00 126 ASP A CA 1
ATOM 969 C C . ASP A 1 126 ? 6.236 -13.812 4.950 1.00 96.00 126 ASP A C 1
ATOM 971 O O . ASP A 1 126 ? 7.055 -13.544 5.827 1.00 96.00 126 ASP A O 1
ATOM 975 N N . GLU A 1 127 ? 4.925 -13.591 5.104 1.00 96.50 127 GLU A N 1
ATOM 976 C CA . GLU A 1 127 ? 4.278 -13.029 6.299 1.00 96.50 127 GLU A CA 1
ATOM 977 C C . GLU A 1 127 ? 4.719 -11.590 6.642 1.00 96.50 127 GLU A C 1
ATOM 979 O O . GLU A 1 127 ? 4.382 -11.073 7.714 1.00 96.50 127 GLU A O 1
ATOM 984 N N . ARG A 1 128 ? 5.443 -10.903 5.745 1.00 97.00 128 ARG A N 1
ATOM 985 C CA . ARG A 1 128 ? 5.762 -9.477 5.903 1.00 97.00 128 ARG A CA 1
ATOM 986 C C . ARG A 1 128 ? 4.575 -8.605 5.526 1.00 97.00 128 ARG A C 1
ATOM 988 O O . ARG A 1 128 ? 3.818 -8.921 4.608 1.00 97.00 128 ARG A O 1
ATOM 995 N N . VAL A 1 129 ? 4.435 -7.481 6.218 1.00 97.00 129 VAL A N 1
ATOM 996 C CA . VAL A 1 129 ? 3.455 -6.444 5.889 1.00 97.00 129 VAL A CA 1
ATOM 997 C C . VAL A 1 129 ? 3.873 -5.782 4.577 1.00 97.00 129 VAL A C 1
ATOM 999 O O . VAL A 1 129 ? 4.952 -5.201 4.483 1.00 97.00 129 VAL A O 1
ATOM 1002 N N . LEU A 1 130 ? 3.019 -5.868 3.557 1.00 96.00 130 LEU A N 1
ATOM 1003 C CA . LEU A 1 130 ? 3.242 -5.211 2.265 1.00 96.00 130 LEU A CA 1
ATOM 1004 C C . LEU A 1 130 ? 2.705 -3.781 2.251 1.00 96.00 130 LEU A C 1
ATOM 1006 O O . LEU A 1 130 ? 3.272 -2.908 1.591 1.00 96.00 130 LEU A O 1
ATOM 1010 N N . TYR A 1 131 ? 1.563 -3.586 2.905 1.00 96.19 131 TYR A N 1
ATOM 1011 C CA . TYR A 1 131 ? 0.899 -2.308 3.123 1.00 96.19 131 TYR A CA 1
ATOM 1012 C C . TYR A 1 131 ? -0.216 -2.485 4.156 1.00 96.19 131 TYR A C 1
ATOM 1014 O O . TYR A 1 131 ? -0.658 -3.601 4.451 1.00 96.19 131 TYR A O 1
ATOM 1022 N N . LEU A 1 132 ? -0.686 -1.360 4.678 1.00 96.50 132 LEU A N 1
ATOM 1023 C CA . LEU A 1 132 ? -1.880 -1.273 5.500 1.00 96.50 132 LEU A CA 1
ATOM 1024 C C . LEU A 1 132 ? -2.743 -0.118 5.011 1.00 96.50 132 LEU A C 1
ATOM 1026 O O . LEU A 1 132 ? -2.246 0.791 4.349 1.00 96.50 132 LEU A O 1
ATOM 1030 N N . TYR A 1 133 ? -4.034 -0.174 5.309 1.00 96.38 133 TYR A N 1
ATOM 1031 C CA . TYR A 1 133 ? -4.959 0.892 4.945 1.00 96.38 133 TYR A CA 1
ATOM 1032 C C . TYR A 1 133 ? -6.088 1.030 5.960 1.00 96.38 133 TYR A C 1
ATOM 1034 O O . TYR A 1 133 ? -6.478 0.063 6.626 1.00 96.38 133 TYR A O 1
ATOM 1042 N N . ASN A 1 134 ? -6.649 2.233 6.056 1.00 95.81 134 ASN A N 1
ATOM 1043 C CA . ASN A 1 134 ? -7.823 2.479 6.882 1.00 95.81 134 ASN A CA 1
ATOM 1044 C C . ASN A 1 134 ? -9.086 1.966 6.168 1.00 95.81 134 ASN A C 1
ATOM 1046 O O . ASN A 1 134 ? -9.502 2.463 5.119 1.00 95.81 134 ASN A O 1
ATOM 1050 N N . VAL A 1 135 ? -9.745 0.981 6.777 1.00 95.44 135 VAL A N 1
ATOM 1051 C CA . VAL A 1 135 ? -10.931 0.294 6.241 1.00 95.44 135 VAL A CA 1
ATOM 1052 C C . VAL A 1 135 ? -12.133 1.232 6.123 1.00 95.44 135 VAL A C 1
ATOM 1054 O O . VAL A 1 135 ? -13.032 0.975 5.330 1.00 95.44 135 VAL A O 1
ATOM 1057 N N . THR A 1 136 ? -12.172 2.335 6.871 1.00 94.00 136 THR A N 1
ATOM 1058 C CA . THR A 1 136 ? -13.260 3.329 6.788 1.00 94.00 136 THR A CA 1
ATOM 1059 C C . THR A 1 136 ? -13.030 4.404 5.729 1.00 94.00 136 THR A C 1
ATOM 1061 O O . THR A 1 136 ? -13.973 5.104 5.365 1.00 94.00 136 THR A O 1
ATOM 1064 N N . SER A 1 137 ? -11.815 4.512 5.186 1.00 94.12 137 SER A N 1
ATOM 1065 C CA . SER A 1 137 ? -11.495 5.472 4.128 1.00 94.12 137 SER A CA 1
ATOM 1066 C C . SER A 1 137 ? -12.230 5.147 2.826 1.00 94.12 137 SER A C 1
ATOM 1068 O O . SER A 1 137 ? -12.622 4.002 2.587 1.00 94.12 137 SER A O 1
ATOM 1070 N N . VAL A 1 138 ? -12.397 6.141 1.951 1.00 94.75 138 VAL A N 1
ATOM 1071 C CA . VAL A 1 138 ? -12.935 5.926 0.596 1.00 94.75 138 VAL A CA 1
ATOM 1072 C C . VAL A 1 138 ? -11.969 5.081 -0.256 1.00 94.75 138 VAL A C 1
ATOM 1074 O O . VAL A 1 138 ? -10.764 5.101 0.011 1.00 94.75 138 VAL A O 1
ATOM 1077 N N . PRO A 1 139 ? -12.448 4.347 -1.285 1.00 93.62 139 PRO A N 1
ATOM 1078 C CA . PRO A 1 139 ? -11.608 3.426 -2.061 1.00 93.62 139 PRO A CA 1
ATOM 1079 C C . PRO A 1 139 ? -10.330 4.044 -2.647 1.00 93.62 139 PRO A C 1
ATOM 1081 O O . PRO A 1 139 ? -9.278 3.416 -2.587 1.00 93.62 139 PRO A O 1
ATOM 1084 N N . SER A 1 140 ? -10.386 5.285 -3.143 1.00 91.88 140 SER A N 1
ATOM 1085 C CA . SER A 1 140 ? -9.212 5.984 -3.688 1.00 91.88 140 SER A CA 1
ATOM 1086 C C . SER A 1 140 ? -8.134 6.255 -2.634 1.00 91.88 140 SER A C 1
ATOM 1088 O O . SER A 1 140 ? -6.947 6.115 -2.909 1.00 91.88 140 SER A O 1
ATOM 1090 N N . THR A 1 141 ? -8.525 6.580 -1.399 1.00 93.75 141 THR A N 1
ATOM 1091 C CA . THR A 1 141 ? -7.581 6.757 -0.288 1.00 93.75 141 THR A CA 1
ATOM 1092 C C . THR A 1 141 ? -6.918 5.435 0.088 1.00 93.75 141 THR A C 1
ATOM 1094 O O . THR A 1 141 ? -5.700 5.399 0.234 1.00 93.75 141 THR A O 1
ATOM 1097 N N . ARG A 1 142 ? -7.684 4.335 0.169 1.00 95.69 142 ARG A N 1
ATOM 1098 C CA . ARG A 1 142 ? -7.118 2.998 0.438 1.00 95.69 142 ARG A CA 1
ATOM 1099 C C . ARG A 1 142 ? -6.136 2.577 -0.650 1.00 95.69 142 ARG A C 1
ATOM 1101 O O . ARG A 1 142 ? -5.094 2.006 -0.353 1.00 95.69 142 ARG A O 1
ATOM 1108 N N . PHE A 1 143 ? -6.463 2.874 -1.906 1.00 95.69 143 PHE A N 1
ATOM 1109 C CA . PHE A 1 143 ? -5.573 2.634 -3.035 1.00 95.69 143 PHE A CA 1
ATOM 1110 C C . PHE A 1 143 ? -4.278 3.447 -2.927 1.00 95.69 143 PHE A C 1
ATOM 1112 O O . PHE A 1 143 ? -3.198 2.887 -3.104 1.00 95.69 143 PHE A O 1
ATOM 1119 N N . GLY A 1 144 ? -4.362 4.726 -2.553 1.00 93.56 144 GLY A N 1
ATOM 1120 C CA . GLY A 1 144 ? -3.179 5.553 -2.318 1.00 93.56 144 GLY A CA 1
ATOM 1121 C C . GLY A 1 144 ? -2.278 5.021 -1.200 1.00 93.56 144 GLY A C 1
ATOM 1122 O O . GLY A 1 144 ? -1.065 4.930 -1.389 1.00 93.56 144 GLY A O 1
ATOM 1123 N N . GLU A 1 145 ? -2.860 4.598 -0.076 1.00 93.75 145 GLU A N 1
ATOM 1124 C CA . GLU A 1 145 ? -2.136 3.938 1.025 1.00 93.75 145 GLU A CA 1
ATOM 1125 C C . GLU A 1 145 ? -1.484 2.625 0.559 1.00 93.75 145 GLU A C 1
ATOM 1127 O O . GLU A 1 145 ? -0.323 2.355 0.865 1.00 93.75 145 GLU A O 1
ATOM 1132 N N . ALA A 1 146 ? -2.193 1.842 -0.258 1.00 95.62 146 ALA A N 1
ATOM 1133 C CA . ALA A 1 146 ? -1.689 0.585 -0.792 1.00 95.62 146 ALA A CA 1
ATOM 1134 C C . ALA A 1 146 ? -0.544 0.769 -1.798 1.00 95.62 146 ALA A C 1
ATOM 1136 O O . ALA A 1 146 ? 0.362 -0.058 -1.829 1.00 95.62 146 ALA A O 1
ATOM 1137 N N . VAL A 1 147 ? -0.548 1.814 -2.628 1.00 94.81 147 VAL A N 1
ATOM 1138 C CA . VAL A 1 147 ? 0.461 1.997 -3.691 1.00 94.81 147 VAL A CA 1
ATOM 1139 C C . VAL A 1 147 ? 1.659 2.831 -3.245 1.00 94.81 147 VAL A C 1
ATOM 1141 O O . VAL A 1 147 ? 2.756 2.605 -3.747 1.00 94.81 147 VAL A O 1
ATOM 1144 N N . SER A 1 148 ? 1.508 3.732 -2.272 1.00 90.88 148 SER A N 1
ATOM 1145 C CA . SER A 1 148 ? 2.591 4.625 -1.827 1.00 90.88 148 SER A CA 1
ATOM 1146 C C . SER A 1 148 ? 3.927 3.905 -1.534 1.00 90.88 148 SER A C 1
ATOM 1148 O O . SER A 1 148 ? 4.948 4.308 -2.103 1.00 90.88 148 SER A O 1
ATOM 1150 N N . PRO A 1 149 ? 3.964 2.779 -0.784 1.00 90.88 149 PRO A N 1
ATOM 1151 C CA . PRO A 1 149 ? 5.214 2.050 -0.552 1.00 90.88 149 PRO A CA 1
ATOM 1152 C C . PRO A 1 149 ? 5.860 1.499 -1.833 1.00 90.88 149 PRO A C 1
ATOM 1154 O O . PRO A 1 149 ? 7.084 1.427 -1.923 1.00 90.88 149 PRO A O 1
ATOM 1157 N N . LEU A 1 150 ? 5.057 1.120 -2.837 1.00 92.69 150 LEU A N 1
ATOM 1158 C CA . LEU A 1 150 ? 5.567 0.631 -4.123 1.00 92.69 150 LEU A CA 1
ATOM 1159 C C . LEU A 1 150 ? 6.240 1.732 -4.917 1.00 92.69 150 LEU A C 1
ATOM 1161 O O . LEU A 1 150 ? 7.259 1.485 -5.550 1.00 92.69 150 LEU A O 1
ATOM 1165 N N . THR A 1 151 ? 5.654 2.924 -4.905 1.00 90.94 151 THR A N 1
ATOM 1166 C CA . THR A 1 151 ? 6.182 4.071 -5.636 1.00 90.94 151 THR A CA 1
ATOM 1167 C C . THR A 1 151 ? 7.570 4.443 -5.122 1.00 90.94 151 THR A C 1
ATOM 1169 O O . THR A 1 151 ? 8.495 4.618 -5.914 1.00 90.94 151 THR A O 1
ATOM 1172 N N . VAL A 1 152 ? 7.739 4.472 -3.795 1.00 88.69 152 VAL A N 1
ATOM 1173 C CA . VAL A 1 152 ? 9.043 4.694 -3.150 1.00 88.69 152 VAL A CA 1
ATOM 1174 C C . VAL A 1 152 ? 10.029 3.579 -3.508 1.00 88.69 152 VAL A C 1
ATOM 1176 O O . VAL A 1 152 ? 11.169 3.862 -3.871 1.00 88.69 152 VAL A O 1
ATOM 1179 N N . ALA A 1 153 ? 9.592 2.317 -3.454 1.00 91.62 153 ALA A N 1
ATOM 1180 C CA . ALA A 1 153 ? 10.443 1.175 -3.778 1.00 91.62 153 ALA A CA 1
ATOM 1181 C C . ALA A 1 153 ? 10.891 1.166 -5.249 1.00 91.62 153 ALA A C 1
ATOM 1183 O O . ALA A 1 153 ? 12.064 0.917 -5.520 1.00 91.62 153 ALA A O 1
ATOM 1184 N N . LEU A 1 154 ? 9.989 1.461 -6.192 1.00 93.19 154 LEU A N 1
ATOM 1185 C CA . LEU A 1 154 ? 10.320 1.567 -7.613 1.00 93.19 154 LEU A CA 1
ATOM 1186 C C . LEU A 1 154 ? 11.362 2.663 -7.834 1.00 93.19 154 LEU A C 1
ATOM 1188 O O . LEU A 1 154 ? 12.369 2.411 -8.487 1.00 93.19 154 LEU A O 1
ATOM 1192 N N . TYR A 1 155 ? 11.135 3.856 -7.277 1.00 90.88 155 TYR A N 1
ATOM 1193 C CA . TYR A 1 155 ? 12.062 4.972 -7.439 1.00 90.88 155 TYR A CA 1
ATOM 1194 C C . TYR A 1 155 ? 13.465 4.612 -6.933 1.00 90.88 155 TYR A C 1
ATOM 1196 O O . TYR A 1 155 ? 14.431 4.768 -7.675 1.00 90.88 155 TYR A O 1
ATOM 1204 N N . GLY A 1 156 ? 13.570 4.033 -5.731 1.00 90.69 156 GLY A N 1
ATOM 1205 C CA . GLY A 1 156 ? 14.854 3.581 -5.186 1.00 90.69 156 GLY A CA 1
ATOM 1206 C C . GLY A 1 156 ? 15.541 2.524 -6.059 1.00 90.69 156 GLY A C 1
ATOM 1207 O O . GLY A 1 156 ? 16.740 2.608 -6.302 1.00 90.69 156 GLY A O 1
ATOM 1208 N N . GLN A 1 157 ? 14.790 1.562 -6.610 1.00 92.81 157 GLN A N 1
ATOM 1209 C CA . GLN A 1 157 ? 15.354 0.552 -7.516 1.00 92.81 157 GLN A CA 1
ATOM 1210 C C . GLN A 1 157 ? 15.881 1.151 -8.828 1.00 92.81 157 GLN A C 1
ATOM 1212 O O . GLN A 1 157 ? 16.901 0.682 -9.343 1.00 92.81 157 GLN A O 1
ATOM 1217 N N . LEU A 1 158 ? 15.199 2.161 -9.374 1.00 92.44 158 LEU A N 1
ATOM 1218 C CA . LEU A 1 158 ? 15.634 2.860 -10.584 1.00 92.44 158 LEU A CA 1
ATOM 1219 C C . LEU A 1 158 ? 16.869 3.733 -10.310 1.00 92.44 158 LEU A C 1
ATOM 1221 O O . LEU A 1 158 ? 17.824 3.687 -11.084 1.00 92.44 158 LEU A O 1
ATOM 1225 N N . GLU A 1 159 ? 16.882 4.465 -9.192 1.00 91.88 159 GLU A N 1
ATOM 1226 C CA . GLU A 1 159 ? 17.986 5.339 -8.772 1.00 91.88 159 GLU A CA 1
ATOM 1227 C C . GLU A 1 159 ? 19.274 4.553 -8.484 1.00 91.88 159 GLU A C 1
ATOM 1229 O O . GLU A 1 159 ? 20.343 4.872 -9.006 1.00 91.88 159 GLU A O 1
ATOM 1234 N N . GLU A 1 160 ? 19.177 3.465 -7.720 1.00 91.94 160 GLU A N 1
ATOM 1235 C CA . GLU A 1 160 ? 20.325 2.630 -7.349 1.00 91.94 160 GLU A CA 1
ATOM 1236 C C . GLU A 1 160 ? 20.769 1.677 -8.474 1.00 91.94 160 GLU A C 1
ATOM 1238 O O . GLU A 1 160 ? 21.708 0.897 -8.297 1.00 91.94 160 GLU A O 1
ATOM 1243 N N . ARG A 1 161 ? 20.104 1.717 -9.641 1.00 85.75 161 ARG A N 1
ATOM 1244 C CA . ARG A 1 161 ? 20.284 0.759 -10.750 1.00 85.75 161 ARG A CA 1
ATOM 1245 C C . ARG A 1 161 ? 20.131 -0.699 -10.295 1.00 85.75 161 ARG A C 1
ATOM 1247 O O . ARG A 1 161 ? 20.768 -1.601 -10.836 1.00 85.75 161 ARG A O 1
ATOM 1254 N N . GLY A 1 162 ? 19.267 -0.934 -9.306 1.00 86.75 162 GLY A N 1
ATOM 1255 C CA . GLY A 1 162 ? 18.938 -2.261 -8.778 1.00 86.75 162 GLY A CA 1
ATOM 1256 C C . GLY A 1 162 ? 18.062 -3.091 -9.721 1.00 86.75 162 GLY A C 1
ATOM 1257 O O . GLY A 1 162 ? 17.869 -4.288 -9.509 1.00 86.75 162 GLY A O 1
ATOM 1258 N N . CYS A 1 163 ? 17.540 -2.467 -10.775 1.00 90.62 163 CYS A N 1
ATOM 1259 C CA . CYS A 1 163 ? 16.731 -3.105 -11.799 1.00 90.62 163 CYS A CA 1
ATOM 1260 C C . CYS A 1 163 ? 17.583 -3.893 -12.805 1.00 90.62 163 CYS A C 1
ATOM 1262 O O . CYS A 1 163 ? 18.450 -3.305 -13.450 1.00 90.62 163 CYS A O 1
ATOM 1264 N N . PRO A 1 164 ? 17.289 -5.188 -13.049 1.00 90.56 164 PRO A N 1
ATOM 1265 C CA . PRO A 1 164 ? 17.899 -5.927 -14.159 1.00 90.56 164 PRO A CA 1
ATOM 1266 C C . PRO A 1 164 ? 17.627 -5.284 -15.529 1.00 90.56 164 PRO A C 1
ATOM 1268 O O . PRO A 1 164 ? 18.413 -5.443 -16.456 1.00 90.56 164 PRO A O 1
ATOM 1271 N N . SER A 1 165 ? 16.487 -4.597 -15.650 1.00 95.62 165 SER A N 1
ATOM 1272 C CA . SER A 1 165 ? 16.073 -3.752 -16.776 1.00 95.62 165 SER A CA 1
ATOM 1273 C C . SER A 1 165 ? 14.999 -2.778 -16.287 1.00 95.62 165 SER A C 1
ATOM 1275 O O . SER A 1 165 ? 14.248 -3.114 -15.358 1.00 95.62 165 SER A O 1
ATOM 1277 N N . TRP A 1 166 ? 14.896 -1.598 -16.897 1.00 95.75 166 TRP A N 1
ATOM 1278 C CA . TRP A 1 166 ? 13.836 -0.638 -16.579 1.00 95.75 166 TRP A CA 1
ATOM 1279 C C . TRP A 1 166 ? 12.457 -1.242 -16.846 1.00 95.75 166 TRP A C 1
ATOM 1281 O O . TRP A 1 166 ? 11.575 -1.181 -15.984 1.00 95.75 166 TRP A O 1
ATOM 1291 N N . VAL A 1 167 ? 12.281 -1.903 -17.995 1.00 96.94 167 VAL A N 1
ATOM 1292 C CA . VAL A 1 167 ? 11.027 -2.566 -18.378 1.00 96.94 167 VAL A CA 1
ATOM 1293 C C . VAL A 1 167 ? 10.626 -3.616 -17.350 1.00 96.94 167 VAL A C 1
ATOM 1295 O O . VAL A 1 167 ? 9.444 -3.712 -17.011 1.00 96.94 167 VAL A O 1
ATOM 1298 N N . GLY A 1 168 ? 11.586 -4.386 -16.828 1.00 96.06 168 GLY A N 1
ATOM 1299 C CA . GLY A 1 168 ? 11.332 -5.403 -15.811 1.00 96.06 168 GLY A CA 1
ATOM 1300 C C . GLY A 1 168 ? 10.753 -4.812 -14.526 1.00 96.06 168 GLY A C 1
ATOM 1301 O O . GLY A 1 168 ? 9.694 -5.250 -14.072 1.00 96.06 168 GLY A O 1
ATOM 1302 N N . CYS A 1 169 ? 11.404 -3.787 -13.973 1.00 95.88 169 CYS A N 1
ATOM 1303 C CA . CYS A 1 169 ? 10.946 -3.120 -12.753 1.00 95.88 169 CYS A CA 1
ATOM 1304 C C . CYS A 1 169 ? 9.595 -2.424 -12.932 1.00 95.88 169 CYS A C 1
ATOM 1306 O O . CYS A 1 169 ? 8.684 -2.624 -12.129 1.00 95.88 169 CYS A O 1
ATOM 1308 N N . VAL A 1 170 ? 9.430 -1.652 -14.009 1.00 95.75 170 VAL A N 1
ATOM 1309 C CA . VAL A 1 170 ? 8.186 -0.914 -14.260 1.00 95.75 170 VAL A CA 1
ATOM 1310 C C . VAL A 1 170 ? 7.020 -1.861 -14.550 1.00 95.75 170 VAL A C 1
ATOM 1312 O O . VAL A 1 170 ? 5.904 -1.623 -14.090 1.00 95.75 170 VAL A O 1
ATOM 1315 N N . SER A 1 171 ? 7.253 -2.976 -15.245 1.00 96.50 171 SER A N 1
ATOM 1316 C CA . SER A 1 171 ? 6.207 -3.980 -15.478 1.00 96.50 171 SER A CA 1
ATOM 1317 C C . SER A 1 171 ? 5.800 -4.698 -14.193 1.00 96.50 171 SER A C 1
ATOM 1319 O O . SER A 1 171 ? 4.605 -4.909 -13.976 1.00 96.50 171 SER A O 1
ATOM 1321 N N . ALA A 1 172 ? 6.761 -5.031 -13.324 1.00 96.25 172 ALA A N 1
ATOM 1322 C CA . ALA A 1 172 ? 6.474 -5.600 -12.010 1.00 96.25 172 ALA A CA 1
ATOM 1323 C C . ALA A 1 172 ? 5.669 -4.618 -11.144 1.00 96.25 172 ALA A C 1
ATOM 1325 O O . ALA A 1 172 ? 4.644 -4.997 -10.582 1.00 96.25 172 ALA A O 1
ATOM 1326 N N . PHE A 1 173 ? 6.067 -3.342 -11.122 1.00 95.62 173 PHE A N 1
ATOM 1327 C CA . PHE A 1 173 ? 5.322 -2.273 -10.461 1.00 95.62 173 PHE A CA 1
ATOM 1328 C C . PHE A 1 173 ? 3.889 -2.155 -10.998 1.00 95.62 173 PHE A C 1
ATOM 1330 O O . PHE A 1 173 ? 2.936 -2.201 -10.226 1.00 95.62 173 PHE A O 1
ATOM 1337 N N . ALA A 1 174 ? 3.705 -2.070 -12.317 1.00 96.31 174 ALA A N 1
ATOM 1338 C CA . ALA A 1 174 ? 2.382 -1.917 -12.919 1.00 96.31 174 ALA A CA 1
ATOM 1339 C C . ALA A 1 174 ? 1.475 -3.139 -12.686 1.00 96.31 174 ALA A C 1
ATOM 1341 O O . ALA A 1 174 ? 0.254 -2.998 -12.576 1.00 96.31 174 ALA A O 1
ATOM 1342 N N . ALA A 1 175 ? 2.034 -4.350 -12.638 1.00 97.31 175 ALA A N 1
ATOM 1343 C CA . ALA A 1 175 ? 1.286 -5.552 -12.273 1.00 97.31 175 ALA A CA 1
ATOM 1344 C C . ALA A 1 175 ? 0.843 -5.503 -10.803 1.00 97.31 175 ALA A C 1
ATOM 1346 O O . ALA A 1 175 ? -0.328 -5.733 -10.499 1.00 97.31 175 ALA A O 1
ATOM 1347 N N . GLU A 1 176 ? 1.758 -5.130 -9.912 1.00 97.25 176 GLU A N 1
ATOM 1348 C CA . GLU A 1 176 ? 1.515 -5.024 -8.477 1.00 97.25 176 GLU A CA 1
ATOM 1349 C C . GLU A 1 176 ? 0.484 -3.932 -8.141 1.00 97.25 176 GLU A C 1
ATOM 1351 O O . GLU A 1 176 ? -0.425 -4.168 -7.348 1.00 97.25 176 GLU A O 1
ATOM 1356 N N . VAL A 1 177 ? 0.537 -2.770 -8.803 1.00 96.69 177 VAL A N 1
ATOM 1357 C CA . VAL A 1 177 ? -0.471 -1.701 -8.673 1.00 96.69 177 VAL A CA 1
ATOM 1358 C C . VAL A 1 177 ? -1.876 -2.223 -8.976 1.00 96.69 177 VAL A C 1
ATOM 1360 O O . VAL A 1 177 ? -2.809 -1.968 -8.213 1.00 96.69 177 VAL A O 1
ATOM 1363 N N . ARG A 1 178 ? -2.041 -2.990 -10.062 1.00 97.12 178 ARG A N 1
ATOM 1364 C CA . ARG A 1 178 ? -3.341 -3.572 -10.438 1.00 97.12 178 ARG A CA 1
ATOM 1365 C C . ARG A 1 178 ? -3.829 -4.588 -9.406 1.00 97.12 178 ARG A C 1
ATOM 1367 O O . ARG A 1 178 ? -5.015 -4.596 -9.082 1.00 97.12 178 ARG A O 1
ATOM 1374 N N . GLN A 1 179 ? -2.930 -5.415 -8.872 1.00 97.06 179 GLN A N 1
ATOM 1375 C CA . GLN A 1 179 ? -3.257 -6.371 -7.809 1.00 97.06 179 GLN A CA 1
ATOM 1376 C C . GLN A 1 179 ? -3.710 -5.658 -6.530 1.00 97.06 179 GLN A C 1
ATOM 1378 O O . GLN A 1 179 ? -4.743 -6.015 -5.960 1.00 97.06 179 GLN A O 1
ATOM 1383 N N . ARG A 1 180 ? -2.997 -4.602 -6.112 1.00 97.00 180 ARG A N 1
ATOM 1384 C CA . ARG A 1 180 ? -3.372 -3.806 -4.936 1.00 97.00 180 ARG A CA 1
ATOM 1385 C C . ARG A 1 180 ? -4.698 -3.080 -5.131 1.00 97.00 180 ARG A C 1
ATOM 1387 O O . ARG A 1 180 ? -5.524 -3.135 -4.227 1.00 97.00 180 ARG A O 1
ATOM 1394 N N . ALA A 1 181 ? -4.943 -2.494 -6.307 1.00 96.81 181 ALA A N 1
ATOM 1395 C CA . ALA A 1 181 ? -6.236 -1.895 -6.649 1.00 96.81 181 ALA A CA 1
ATOM 1396 C C . ALA A 1 181 ? -7.381 -2.902 -6.473 1.00 96.81 181 ALA A C 1
ATOM 1398 O O . ALA A 1 181 ? -8.329 -2.638 -5.734 1.00 96.81 181 ALA A O 1
ATOM 1399 N N . ALA A 1 182 ? -7.246 -4.093 -7.066 1.00 96.38 182 ALA A N 1
ATOM 1400 C CA . ALA A 1 182 ? -8.244 -5.149 -6.943 1.00 96.38 182 ALA A CA 1
ATOM 1401 C C . ALA A 1 182 ? -8.450 -5.592 -5.485 1.00 96.38 182 ALA A C 1
ATOM 1403 O O . ALA A 1 182 ? -9.593 -5.751 -5.058 1.00 96.38 182 ALA A O 1
ATOM 1404 N N . CYS A 1 183 ? -7.374 -5.747 -4.704 1.00 96.56 183 CYS A N 1
ATOM 1405 C CA . CYS A 1 183 ? -7.490 -6.161 -3.306 1.00 96.56 183 CYS A CA 1
ATOM 1406 C C . CYS A 1 183 ? -8.232 -5.134 -2.435 1.00 96.56 183 CYS A C 1
ATOM 1408 O O . CYS A 1 183 ? -9.047 -5.513 -1.595 1.00 96.56 183 CYS A O 1
ATOM 1410 N N . VAL A 1 184 ? -8.005 -3.835 -2.646 1.00 96.44 184 VAL A N 1
ATOM 1411 C CA . VAL A 1 184 ? -8.677 -2.785 -1.859 1.00 96.44 184 VAL A CA 1
ATOM 1412 C C . VAL A 1 184 ? -10.051 -2.386 -2.413 1.00 96.44 184 VAL A C 1
ATOM 1414 O O . VAL A 1 184 ? -10.665 -1.441 -1.914 1.00 96.44 184 VAL A O 1
ATOM 1417 N N . GLY A 1 185 ? -10.550 -3.098 -3.431 1.00 95.06 185 GLY A N 1
ATOM 1418 C CA . GLY A 1 185 ? -11.837 -2.820 -4.070 1.00 95.06 185 GLY A CA 1
ATOM 1419 C C . GLY A 1 185 ? -11.845 -1.526 -4.889 1.00 95.06 185 GLY A C 1
ATOM 1420 O O . GLY A 1 185 ? -12.887 -0.883 -5.015 1.00 95.06 185 GLY A O 1
ATOM 1421 N N . TYR A 1 186 ? -10.691 -1.121 -5.419 1.00 96.62 186 TYR A N 1
ATOM 1422 C CA . TYR A 1 186 ? -10.535 0.050 -6.273 1.00 96.62 186 TYR A CA 1
ATOM 1423 C C . TYR A 1 186 ? -10.469 -0.348 -7.751 1.00 96.62 186 TYR A C 1
ATOM 1425 O O . TYR A 1 186 ? -9.801 -1.309 -8.131 1.00 96.62 186 TYR A O 1
ATOM 1433 N N . THR A 1 187 ? -11.166 0.409 -8.597 1.00 96.38 187 THR A N 1
ATOM 1434 C CA . THR A 1 187 ? -11.087 0.272 -10.055 1.00 96.38 187 THR A CA 1
ATOM 1435 C C . THR A 1 187 ? -10.238 1.408 -10.590 1.00 96.38 187 THR A C 1
ATOM 1437 O O . THR A 1 187 ? -10.592 2.564 -10.374 1.00 96.38 187 THR A O 1
ATOM 1440 N N . LEU A 1 188 ? -9.148 1.070 -11.284 1.00 94.62 188 LEU A N 1
ATOM 1441 C CA . LEU A 1 188 ? -8.287 2.072 -11.908 1.00 94.62 188 LEU A CA 1
ATOM 1442 C C . LEU A 1 188 ? -9.086 2.917 -12.903 1.00 94.62 188 LEU A C 1
ATOM 1444 O O . LEU A 1 188 ? -9.847 2.383 -13.718 1.00 94.62 188 LEU A O 1
ATOM 1448 N N . SER A 1 189 ? -8.886 4.226 -12.850 1.00 94.19 189 SER A N 1
ATOM 1449 C CA . SER A 1 189 ? -9.399 5.147 -13.852 1.00 94.19 189 SER A CA 1
ATOM 1450 C C . SER A 1 189 ? -8.676 4.937 -15.195 1.00 94.19 189 SER A C 1
ATOM 1452 O O . SER A 1 189 ? -7.570 4.384 -15.233 1.00 94.19 189 SER A O 1
ATOM 1454 N N . PRO A 1 190 ? -9.269 5.380 -16.319 1.00 93.94 190 PRO A N 1
ATOM 1455 C CA . PRO A 1 190 ? -8.579 5.377 -17.606 1.00 93.94 190 PRO A CA 1
ATOM 1456 C C . PRO A 1 190 ? -7.235 6.120 -17.563 1.00 93.94 190 PRO A C 1
ATOM 1458 O O . PRO A 1 190 ? -6.252 5.609 -18.083 1.00 93.94 190 PRO A O 1
ATOM 1461 N N . GLU A 1 191 ? -7.173 7.259 -16.869 1.00 91.38 191 GLU A N 1
ATOM 1462 C CA . GLU A 1 191 ? -5.959 8.072 -16.708 1.00 91.38 191 GLU A CA 1
ATOM 1463 C C . GLU A 1 191 ? -4.851 7.329 -15.943 1.00 91.38 191 GLU A C 1
ATOM 1465 O O . GLU A 1 191 ? -3.690 7.328 -16.354 1.00 91.38 191 GLU A O 1
ATOM 1470 N N . GLU A 1 192 ? -5.196 6.626 -14.861 1.00 92.19 192 GLU A N 1
ATOM 1471 C CA . GLU A 1 192 ? -4.233 5.813 -14.108 1.00 92.19 192 GLU A CA 1
ATOM 1472 C C . GLU A 1 192 ? -3.731 4.634 -14.956 1.00 92.19 192 GLU A C 1
ATOM 1474 O O . GLU A 1 192 ? -2.547 4.289 -14.930 1.00 92.19 192 GLU A O 1
ATOM 1479 N N . ALA A 1 193 ? -4.618 4.010 -15.737 1.00 93.75 193 ALA A N 1
ATOM 1480 C CA . ALA A 1 193 ? -4.250 2.924 -16.639 1.00 93.75 193 ALA A CA 1
ATOM 1481 C C . ALA A 1 193 ? -3.336 3.402 -17.781 1.00 93.75 193 ALA A C 1
ATOM 1483 O O . ALA A 1 193 ? -2.377 2.701 -18.115 1.00 93.75 193 ALA A O 1
ATOM 1484 N N . GLU A 1 194 ? -3.606 4.578 -18.349 1.00 93.44 194 GLU A N 1
ATOM 1485 C CA . GLU A 1 194 ? -2.760 5.244 -19.346 1.00 93.44 194 GLU A CA 1
ATOM 1486 C C . GLU A 1 194 ? -1.403 5.630 -18.755 1.00 93.44 194 GLU A C 1
ATOM 1488 O O . GLU A 1 194 ? -0.375 5.356 -19.371 1.00 93.44 194 GLU A O 1
ATOM 1493 N N . THR A 1 195 ? -1.371 6.144 -17.523 1.00 91.12 195 THR A N 1
ATOM 1494 C CA . THR A 1 195 ? -0.124 6.439 -16.802 1.00 91.12 195 THR A CA 1
ATOM 1495 C C . THR A 1 195 ? 0.752 5.194 -16.674 1.00 91.12 195 THR A C 1
ATOM 1497 O O . THR A 1 195 ? 1.945 5.242 -16.969 1.00 91.12 195 THR A O 1
ATOM 1500 N N . LEU A 1 196 ? 0.178 4.044 -16.302 1.00 94.00 196 LEU A N 1
ATOM 1501 C CA . LEU A 1 196 ? 0.937 2.791 -16.235 1.00 94.00 196 LEU A CA 1
ATOM 1502 C C . LEU A 1 196 ? 1.492 2.368 -17.604 1.00 94.00 196 LEU A C 1
ATOM 1504 O O . LEU A 1 196 ? 2.603 1.847 -17.667 1.00 94.00 196 LEU A O 1
ATOM 1508 N N . GLN A 1 197 ? 0.746 2.578 -18.692 1.00 94.75 197 GLN A N 1
ATOM 1509 C CA . GLN A 1 197 ? 1.222 2.274 -20.048 1.00 94.75 197 GLN A CA 1
ATOM 1510 C C . GLN A 1 197 ? 2.342 3.222 -20.483 1.00 94.75 197 GLN A C 1
ATOM 1512 O O . GLN A 1 197 ? 3.340 2.779 -21.050 1.00 94.75 197 GLN A O 1
ATOM 1517 N N . TRP A 1 198 ? 2.204 4.511 -20.181 1.00 93.88 198 TRP A N 1
ATOM 1518 C CA . TRP A 1 198 ? 3.226 5.516 -20.447 1.00 93.88 198 TRP A CA 1
ATOM 1519 C C . TRP A 1 198 ? 4.534 5.203 -19.709 1.00 93.88 198 TRP A C 1
ATOM 1521 O O . TRP A 1 198 ? 5.594 5.201 -20.332 1.00 93.88 198 TRP A O 1
ATOM 1531 N N . LEU A 1 199 ? 4.466 4.826 -18.425 1.00 93.69 199 LEU A N 1
ATOM 1532 C CA . LEU A 1 199 ? 5.639 4.381 -17.665 1.00 93.69 199 LEU A CA 1
ATOM 1533 C C . LEU A 1 199 ? 6.343 3.200 -18.350 1.00 93.69 199 LEU A C 1
ATOM 1535 O O . LEU A 1 199 ? 7.571 3.170 -18.436 1.00 93.69 199 LEU A O 1
ATOM 1539 N N . GLN A 1 200 ? 5.579 2.225 -18.851 1.00 95.12 200 GLN A N 1
ATOM 1540 C CA . GLN A 1 200 ? 6.136 1.071 -19.563 1.00 95.12 200 GLN A CA 1
ATOM 1541 C C . GLN A 1 200 ? 6.807 1.468 -20.886 1.00 95.12 200 GLN A C 1
ATOM 1543 O O . GLN A 1 200 ? 7.845 0.902 -21.227 1.00 95.12 200 GLN A O 1
ATOM 1548 N N . ALA A 1 201 ? 6.246 2.439 -21.612 1.00 95.12 201 ALA A N 1
ATOM 1549 C CA . ALA A 1 201 ? 6.845 2.966 -22.836 1.00 95.12 201 ALA A CA 1
ATOM 1550 C C . ALA A 1 201 ? 8.175 3.682 -22.551 1.00 95.12 201 ALA A C 1
ATOM 1552 O O . ALA A 1 201 ? 9.178 3.365 -23.189 1.00 95.12 201 ALA A O 1
ATOM 1553 N N . LEU A 1 202 ? 8.217 4.555 -21.536 1.00 94.06 202 LEU A N 1
ATOM 1554 C CA . LEU A 1 202 ? 9.455 5.211 -21.100 1.00 94.06 202 LEU A CA 1
ATOM 1555 C C . LEU A 1 202 ? 10.537 4.199 -20.723 1.00 94.06 202 LEU A C 1
ATOM 1557 O O . LEU A 1 202 ? 11.681 4.313 -21.152 1.00 94.06 202 LEU A O 1
ATOM 1561 N N . ALA A 1 203 ? 10.167 3.181 -19.947 1.00 95.31 203 ALA A N 1
ATOM 1562 C CA . ALA A 1 203 ? 11.090 2.134 -19.538 1.00 95.31 203 ALA A CA 1
ATOM 1563 C C . ALA A 1 203 ? 11.722 1.412 -20.742 1.00 95.31 203 ALA A C 1
ATOM 1565 O O . ALA A 1 203 ? 12.918 1.124 -20.730 1.00 95.31 203 ALA A O 1
ATOM 1566 N N . ALA A 1 204 ? 10.936 1.158 -21.794 1.00 96.94 204 ALA A N 1
ATOM 1567 C CA . ALA A 1 204 ? 11.423 0.533 -23.021 1.00 96.94 204 ALA A CA 1
ATOM 1568 C C . ALA A 1 204 ? 12.388 1.438 -23.798 1.00 96.94 204 ALA A C 1
ATOM 1570 O O . ALA A 1 204 ? 13.380 0.950 -24.337 1.00 96.94 204 ALA A O 1
ATOM 1571 N N . GLU A 1 205 ? 12.131 2.746 -23.838 1.00 96.81 205 GLU A N 1
ATOM 1572 C CA . GLU A 1 205 ? 13.031 3.710 -24.475 1.00 96.81 205 GLU A CA 1
ATOM 1573 C C . GLU A 1 205 ? 14.365 3.843 -23.725 1.00 96.81 205 GLU A C 1
ATOM 1575 O O . GLU A 1 205 ? 15.418 3.920 -24.364 1.00 96.81 205 GLU A O 1
ATOM 1580 N N . VAL A 1 206 ? 14.349 3.795 -22.387 1.00 96.06 206 VAL A N 1
ATOM 1581 C CA . VAL A 1 206 ? 15.575 3.776 -21.573 1.00 96.06 206 VAL A CA 1
ATOM 1582 C C . VAL A 1 206 ? 16.382 2.501 -21.821 1.00 96.06 206 VAL A C 1
ATOM 1584 O O . VAL A 1 206 ? 17.574 2.581 -22.114 1.00 96.06 206 VAL A O 1
ATOM 1587 N N . ASP A 1 207 ? 15.748 1.325 -21.773 1.00 96.62 207 ASP A N 1
ATOM 1588 C CA . ASP A 1 207 ? 16.437 0.050 -22.022 1.00 96.62 207 ASP A CA 1
ATOM 1589 C C . ASP A 1 207 ? 16.980 -0.055 -23.462 1.00 96.62 207 ASP A C 1
ATOM 1591 O O . ASP A 1 207 ? 18.011 -0.686 -23.695 1.00 96.62 207 ASP A O 1
ATOM 1595 N N . ALA A 1 208 ? 16.326 0.593 -24.432 1.00 96.81 208 ALA A N 1
ATOM 1596 C CA . ALA A 1 208 ? 16.802 0.698 -25.812 1.00 96.81 208 ALA A CA 1
ATOM 1597 C C . ALA A 1 208 ? 17.948 1.716 -25.998 1.00 96.81 208 ALA A C 1
ATOM 1599 O O . ALA A 1 208 ? 18.500 1.818 -27.096 1.00 96.81 208 ALA A O 1
ATOM 1600 N N . GLY A 1 209 ? 18.306 2.475 -24.957 1.00 95.88 209 GLY A N 1
ATOM 1601 C CA . GLY A 1 209 ? 19.320 3.530 -25.008 1.00 95.88 209 GLY A CA 1
ATOM 1602 C C . GLY A 1 209 ? 18.877 4.788 -25.761 1.00 95.88 209 GLY A C 1
ATOM 1603 O O . GLY A 1 209 ? 19.727 5.574 -26.177 1.00 95.88 209 GLY A O 1
ATOM 1604 N N . LEU A 1 210 ? 17.568 4.968 -25.967 1.00 96.75 210 LEU A N 1
ATOM 1605 C CA . LEU A 1 210 ? 16.991 6.151 -26.614 1.00 96.75 210 LEU A CA 1
ATOM 1606 C C . LEU A 1 210 ? 16.839 7.318 -25.633 1.00 96.75 210 LEU A C 1
ATOM 1608 O O . LEU A 1 210 ? 16.940 8.474 -26.042 1.00 96.75 210 LEU A O 1
ATOM 1612 N N . LEU A 1 211 ? 16.639 7.011 -24.350 1.00 95.19 211 LEU A N 1
ATOM 1613 C CA . LEU A 1 211 ? 16.580 7.982 -23.263 1.00 95.19 211 LEU A CA 1
ATOM 1614 C C . LEU A 1 211 ? 17.703 7.739 -22.255 1.00 95.19 211 LEU A C 1
ATOM 1616 O O . LEU A 1 211 ? 18.069 6.599 -21.962 1.00 95.19 211 LEU A O 1
ATOM 1620 N N . ALA A 1 212 ? 18.231 8.825 -21.691 1.00 94.25 212 ALA A N 1
ATOM 1621 C CA . ALA A 1 212 ? 19.158 8.739 -20.574 1.00 94.25 212 ALA A CA 1
ATOM 1622 C C . ALA A 1 212 ? 18.389 8.359 -19.289 1.00 94.25 212 ALA A C 1
ATOM 1624 O O . ALA A 1 212 ? 17.370 8.991 -18.985 1.00 94.25 212 ALA A O 1
ATOM 1625 N N . PRO A 1 213 ? 18.864 7.368 -18.507 1.00 92.38 213 PRO A N 1
ATOM 1626 C CA . PRO A 1 213 ? 18.207 6.959 -17.264 1.00 92.38 213 PRO A CA 1
ATOM 1627 C C . PRO A 1 213 ? 18.019 8.107 -16.265 1.00 92.38 213 PRO A C 1
ATOM 1629 O O . PRO A 1 213 ? 16.945 8.240 -15.686 1.00 92.38 213 PRO A O 1
ATOM 1632 N N . ASP A 1 214 ? 19.037 8.956 -16.099 1.00 92.44 214 ASP A N 1
ATOM 1633 C CA . ASP A 1 214 ? 19.035 10.025 -15.092 1.00 92.44 214 ASP A CA 1
ATOM 1634 C C . ASP A 1 214 ? 18.016 11.133 -15.437 1.00 92.44 214 ASP A C 1
ATOM 1636 O O . ASP A 1 214 ? 17.270 11.583 -14.567 1.00 92.44 214 ASP A O 1
ATOM 1640 N N . ASP A 1 215 ? 17.912 11.513 -16.718 1.00 90.75 215 ASP A N 1
ATOM 1641 C CA . ASP A 1 215 ? 16.912 12.484 -17.193 1.00 90.75 215 ASP A CA 1
ATOM 1642 C C . ASP A 1 215 ? 15.486 11.931 -17.048 1.00 90.75 215 ASP A C 1
ATOM 1644 O O . ASP A 1 215 ? 14.565 12.633 -16.625 1.00 90.75 215 ASP A O 1
ATOM 1648 N N . THR A 1 216 ? 15.311 10.640 -17.347 1.00 91.06 216 THR A N 1
ATOM 1649 C CA . THR A 1 216 ? 14.015 9.961 -17.216 1.00 91.06 216 THR A CA 1
ATOM 1650 C C . THR A 1 216 ? 13.595 9.863 -15.751 1.00 91.06 216 THR A C 1
ATOM 1652 O O . THR A 1 216 ? 12.432 10.089 -15.423 1.00 91.06 216 THR A O 1
ATOM 1655 N N . LEU A 1 217 ? 14.534 9.580 -14.844 1.00 90.88 217 LEU A N 1
ATOM 1656 C CA . LEU A 1 217 ? 14.268 9.519 -13.408 1.00 90.88 217 LEU A CA 1
ATOM 1657 C C . LEU A 1 217 ? 13.815 10.878 -12.852 1.00 90.88 217 LEU A C 1
ATOM 1659 O O . LEU A 1 217 ? 12.888 10.924 -12.041 1.00 90.88 217 LEU A O 1
ATOM 1663 N N . ALA A 1 218 ? 14.404 11.981 -13.326 1.00 87.38 218 ALA A N 1
ATOM 1664 C CA . ALA A 1 218 ? 13.979 13.330 -12.953 1.00 87.38 218 ALA A CA 1
ATOM 1665 C C . ALA A 1 218 ? 12.536 13.633 -13.405 1.00 87.38 218 ALA A C 1
ATOM 1667 O O . ALA A 1 218 ? 11.764 14.225 -12.647 1.00 87.38 218 ALA A O 1
ATOM 1668 N N . GLU A 1 219 ? 12.139 13.183 -14.602 1.00 85.69 219 GLU A N 1
ATOM 1669 C CA . GLU A 1 219 ? 10.750 13.289 -15.078 1.00 85.69 219 GLU A CA 1
ATOM 1670 C C . GLU A 1 219 ? 9.797 12.438 -14.218 1.00 85.69 219 GLU A C 1
ATOM 1672 O O . GLU A 1 219 ? 8.725 12.902 -13.816 1.00 85.69 219 GLU A O 1
ATOM 1677 N N . LEU A 1 220 ? 10.216 11.224 -13.844 1.00 85.38 220 LEU A N 1
ATOM 1678 C CA . LEU A 1 220 ? 9.442 10.341 -12.972 1.00 85.38 220 LEU A CA 1
ATOM 1679 C C . LEU A 1 220 ? 9.268 10.887 -11.558 1.00 85.38 220 LEU A C 1
ATOM 1681 O O . LEU A 1 220 ? 8.212 10.670 -10.968 1.00 85.38 220 LEU A O 1
ATOM 1685 N N . GLN A 1 221 ? 10.250 11.597 -11.001 1.00 82.31 221 GLN A N 1
ATOM 1686 C CA . GLN A 1 221 ? 10.166 12.123 -9.636 1.00 82.31 221 GLN A CA 1
ATOM 1687 C C . GLN A 1 221 ? 8.968 13.067 -9.459 1.00 82.31 221 GLN A C 1
ATOM 1689 O O . GLN A 1 221 ? 8.248 12.986 -8.462 1.00 82.31 221 GLN A O 1
ATOM 1694 N N . TRP A 1 222 ? 8.718 13.931 -10.445 1.00 74.75 222 TRP A N 1
ATOM 1695 C CA . TRP A 1 222 ? 7.546 14.810 -10.460 1.00 74.75 222 TRP A CA 1
ATOM 1696 C C . TRP A 1 222 ? 6.235 14.011 -10.480 1.00 74.75 222 TRP A C 1
ATOM 1698 O O . TRP A 1 222 ? 5.275 14.301 -9.764 1.00 74.75 222 TRP A O 1
ATOM 1708 N N . CYS A 1 223 ? 6.250 12.963 -11.289 1.00 75.94 223 CYS A N 1
ATOM 1709 C CA . CYS A 1 223 ? 5.127 12.109 -11.614 1.00 75.94 223 CYS A CA 1
ATOM 1710 C C . CYS A 1 223 ? 4.695 11.194 -10.459 1.00 75.94 223 CYS A C 1
ATOM 1712 O O . CYS A 1 223 ? 3.520 11.058 -10.132 1.00 75.94 223 CYS A O 1
ATOM 1714 N N . LEU A 1 224 ? 5.676 10.585 -9.805 1.00 72.56 224 LEU A N 1
ATOM 1715 C CA . LEU A 1 224 ? 5.500 9.664 -8.692 1.00 72.56 224 LEU A CA 1
ATOM 1716 C C . LEU A 1 224 ? 5.342 10.395 -7.347 1.00 72.56 224 LEU A C 1
ATOM 1718 O O . LEU A 1 224 ? 4.846 9.808 -6.387 1.00 72.56 224 LEU A O 1
ATOM 1722 N N . GLY A 1 225 ? 5.743 11.670 -7.270 1.00 65.81 225 GLY A N 1
ATOM 1723 C CA . GLY A 1 225 ? 5.662 12.490 -6.059 1.00 65.81 225 GLY A CA 1
ATOM 1724 C C . GLY A 1 225 ? 4.328 13.216 -5.836 1.00 65.81 225 GLY A C 1
ATOM 1725 O O . GLY A 1 225 ? 4.075 13.667 -4.719 1.00 65.81 225 GLY A O 1
ATOM 1726 N N . SER A 1 226 ? 3.470 13.346 -6.856 1.00 58.09 226 SER A N 1
ATOM 1727 C CA . SER A 1 226 ? 2.246 14.162 -6.806 1.00 58.09 226 SER A CA 1
ATOM 1728 C C . SER A 1 226 ? 0.977 13.315 -6.960 1.00 58.09 226 SER A C 1
ATOM 1730 O O . SER A 1 226 ? 0.455 13.160 -8.054 1.00 58.09 226 SER A O 1
ATOM 1732 N N . THR A 1 227 ? 0.455 12.786 -5.843 1.00 59.28 227 THR A N 1
ATOM 1733 C CA . THR A 1 227 ? -0.669 11.814 -5.792 1.00 59.28 227 THR A CA 1
ATOM 1734 C C . THR A 1 227 ? -0.384 10.523 -6.596 1.00 59.28 227 THR A C 1
ATOM 1736 O O . THR A 1 227 ? 0.346 10.539 -7.583 1.00 59.28 227 THR A O 1
ATOM 1739 N N . PRO A 1 228 ? -0.872 9.342 -6.177 1.00 59.75 228 PRO A N 1
ATOM 1740 C CA . PRO A 1 228 ? -0.528 8.114 -6.884 1.00 59.75 228 PRO A CA 1
ATOM 1741 C C . PRO A 1 228 ? -1.076 8.168 -8.318 1.00 59.75 228 PRO A C 1
ATOM 1743 O O . PRO A 1 228 ? -2.286 8.208 -8.504 1.00 59.75 228 PRO A O 1
ATOM 1746 N N . LEU A 1 229 ? -0.174 8.128 -9.307 1.00 62.31 229 LEU A N 1
ATOM 1747 C CA . LEU A 1 229 ? -0.465 7.964 -10.741 1.00 62.31 229 LEU A CA 1
ATOM 1748 C C . LEU A 1 229 ? -1.184 9.133 -11.441 1.00 62.31 229 LEU A C 1
ATOM 1750 O O . LEU A 1 229 ? -1.733 8.940 -12.520 1.00 62.31 229 LEU A O 1
ATOM 1754 N N . SER A 1 230 ? -1.144 10.346 -10.894 1.00 63.53 230 SER A N 1
ATOM 1755 C CA . SER A 1 230 ? -1.671 11.554 -11.559 1.00 63.53 230 SER A CA 1
ATOM 1756 C C . SER A 1 230 ? -0.630 12.204 -12.481 1.00 63.53 230 SER A C 1
ATOM 1758 O O . SER A 1 230 ? -0.254 13.367 -12.333 1.00 63.53 230 SER A O 1
ATOM 1760 N N . CYS A 1 231 ? -0.142 11.420 -13.439 1.00 62.84 231 CYS A N 1
ATOM 1761 C CA . CYS A 1 231 ? 0.792 11.853 -14.469 1.00 62.84 231 CYS A CA 1
ATOM 1762 C C . CYS A 1 231 ? 0.052 12.195 -15.757 1.00 62.84 231 CYS A C 1
ATOM 1764 O O . CYS A 1 231 ? 0.041 11.410 -16.701 1.00 62.84 231 CYS A O 1
ATOM 1766 N N . LEU A 1 232 ? -0.516 13.391 -15.837 1.00 43.53 232 LEU A N 1
ATOM 1767 C CA . LEU A 1 232 ? -0.837 13.970 -17.134 1.00 43.53 232 LEU A CA 1
ATOM 1768 C C . LEU A 1 232 ? 0.127 15.118 -17.401 1.00 43.53 232 LEU A C 1
ATOM 1770 O O . LEU A 1 232 ? 0.071 16.176 -16.773 1.00 43.53 232 LEU A O 1
ATOM 1774 N N . ARG A 1 233 ? 1.040 14.886 -18.348 1.00 41.47 233 ARG A N 1
ATOM 1775 C CA . ARG A 1 233 ? 1.721 15.975 -19.049 1.00 41.47 233 ARG A CA 1
ATOM 1776 C C . ARG A 1 233 ? 0.613 16.779 -19.765 1.00 41.47 233 ARG A C 1
ATOM 1778 O O . ARG A 1 233 ? -0.231 16.143 -20.397 1.00 41.47 233 ARG A O 1
ATOM 1785 N N . PRO A 1 234 ? 0.557 18.114 -19.626 1.00 39.91 234 PRO A N 1
ATOM 1786 C CA . PRO A 1 234 ? -0.379 18.942 -20.388 1.00 39.91 234 PRO A CA 1
ATOM 1787 C C . PRO A 1 234 ? -0.153 18.839 -21.901 1.00 39.91 234 PRO A C 1
ATOM 1789 O O . PRO A 1 234 ? 0.995 18.543 -22.313 1.00 39.91 234 PRO A O 1
#

Radius of gyration: 27.27 Å; chains: 1; bounding box: 53×34×100 Å

Sequence (234 aa):
MKTTRETQRGWLLTFGAITLAAAVSGCSMLIAKSGISSVGEIDKPQTRAEVREAFGEPDETDTCPDGRIVERRTIRQQASWVCQGSSGCGEAYLRTVGLFDVFVVPVQLYRMEQAKLHYAWVYGSDERVLYLYNVTSVPSTRFGEAVSPLTVALYGQLEERGCPSWVGCVSAFAAEVRQRAACVGYTLSPEEAETLQWLQALAAEVDAGLLAPDDTLAELQWCLGSTPLSCLRP